Protein AF-A0A2S8WQ49-F1 (afdb_monomer)

Mean predicted aligned error: 7.77 Å

Structure (mmCIF, N/CA/C/O backbone):
data_AF-A0A2S8WQ49-F1
#
_entry.id   AF-A0A2S8WQ49-F1
#
loop_
_atom_site.group_PDB
_atom_site.id
_atom_site.type_symbol
_atom_site.label_atom_id
_atom_site.label_alt_id
_atom_site.label_comp_id
_atom_site.label_asym_id
_atom_site.label_entity_id
_atom_site.label_seq_id
_atom_site.pdbx_PDB_ins_code
_atom_site.Cartn_x
_atom_site.Cartn_y
_atom_site.Cartn_z
_atom_site.occupancy
_atom_site.B_iso_or_equiv
_atom_site.auth_seq_id
_atom_site.auth_comp_id
_atom_site.auth_asym_id
_atom_site.auth_atom_id
_atom_site.pdbx_PDB_model_num
ATOM 1 N N . MET A 1 1 ? -31.745 -0.052 15.712 1.00 40.66 1 MET A N 1
ATOM 2 C CA . MET A 1 1 ? -31.313 -1.028 14.691 1.00 40.66 1 MET A CA 1
ATOM 3 C C . MET A 1 1 ? -32.207 -2.251 14.769 1.00 40.66 1 MET A C 1
ATOM 5 O O . MET A 1 1 ? -32.477 -2.709 15.872 1.00 40.66 1 MET A O 1
ATOM 9 N N . LYS A 1 2 ? -32.668 -2.776 13.634 1.00 38.75 2 LYS A N 1
ATOM 10 C CA . LYS A 1 2 ? -33.295 -4.105 13.536 1.00 38.75 2 LYS A CA 1
ATOM 11 C C . LYS A 1 2 ? -32.426 -4.889 12.551 1.00 38.75 2 LYS A C 1
ATOM 13 O O . LYS A 1 2 ? -32.210 -4.401 11.451 1.00 38.75 2 LYS A O 1
ATOM 18 N N . ASN A 1 3 ? -31.847 -6.016 12.964 1.00 49.44 3 ASN A N 1
ATOM 19 C CA . ASN A 1 3 ? -30.906 -6.802 12.145 1.00 49.44 3 ASN A CA 1
ATOM 20 C C . ASN A 1 3 ? -29.690 -6.017 11.592 1.00 49.44 3 ASN A C 1
ATOM 22 O O . ASN A 1 3 ? -29.207 -6.322 10.511 1.00 49.44 3 ASN A O 1
ATOM 26 N N . GLY A 1 4 ? -29.187 -5.012 12.319 1.00 50.47 4 GLY A N 1
ATOM 27 C CA . GLY A 1 4 ? -28.026 -4.214 11.886 1.00 50.47 4 GLY A CA 1
ATOM 28 C C . GLY A 1 4 ? -28.334 -3.093 10.884 1.00 50.47 4 GLY A C 1
ATOM 29 O O . GLY A 1 4 ? -27.429 -2.360 10.506 1.00 50.47 4 GLY A O 1
ATOM 30 N N . GLU A 1 5 ? -29.597 -2.901 10.493 1.00 53.44 5 GLU A N 1
ATOM 31 C CA . GLU A 1 5 ? -29.999 -1.778 9.642 1.00 53.44 5 GLU A CA 1
ATOM 32 C C . GLU A 1 5 ? -30.479 -0.583 10.480 1.00 53.44 5 GLU A C 1
ATOM 34 O O . GLU A 1 5 ? -31.253 -0.722 11.445 1.00 53.44 5 GLU A O 1
ATOM 39 N N . LEU A 1 6 ? -30.031 0.619 10.103 1.00 56.09 6 LEU A N 1
ATOM 40 C CA . LEU A 1 6 ? -30.634 1.869 10.561 1.00 56.09 6 LEU A CA 1
ATOM 41 C C . LEU A 1 6 ? -31.963 2.035 9.807 1.00 56.09 6 LEU A C 1
ATOM 43 O O . LEU A 1 6 ? -32.012 1.989 8.588 1.00 56.09 6 LEU A O 1
ATOM 47 N N . SER A 1 7 ? -33.074 2.167 10.526 1.00 54.88 7 SER A N 1
ATOM 48 C CA . SER A 1 7 ? -34.419 2.169 9.928 1.00 54.88 7 SER A CA 1
ATOM 49 C C . SER A 1 7 ? -34.967 3.574 9.650 1.00 54.88 7 SER A C 1
ATOM 51 O O . SER A 1 7 ? -36.098 3.715 9.189 1.00 54.88 7 SER A O 1
ATOM 53 N N . LYS A 1 8 ? -34.207 4.628 9.977 1.00 64.69 8 LYS A N 1
ATOM 54 C CA . LYS A 1 8 ? -34.647 6.026 9.888 1.00 64.69 8 LYS A CA 1
ATOM 55 C C . LYS A 1 8 ? -33.981 6.692 8.683 1.00 64.69 8 LYS A C 1
ATOM 57 O O . LYS A 1 8 ? -32.758 6.687 8.581 1.00 64.69 8 LYS A O 1
ATOM 62 N N . LYS A 1 9 ? -34.785 7.261 7.779 1.00 62.56 9 LYS A N 1
ATOM 63 C CA . LYS A 1 9 ? -34.280 8.061 6.654 1.00 62.56 9 LYS A CA 1
ATOM 64 C C . LYS A 1 9 ? -33.618 9.334 7.180 1.00 62.56 9 LYS A C 1
ATOM 66 O O . LYS A 1 9 ? -34.142 9.961 8.101 1.00 62.56 9 LYS A O 1
ATOM 71 N N . HIS A 1 10 ? -32.487 9.704 6.587 1.00 61.56 10 HIS A N 1
ATOM 72 C CA . HIS A 1 10 ? -31.780 10.936 6.921 1.00 61.56 10 HIS A CA 1
ATOM 73 C C . HIS A 1 10 ? -32.587 12.136 6.410 1.00 61.56 10 HIS A C 1
ATOM 75 O O . HIS A 1 10 ? -32.869 12.216 5.215 1.00 61.56 10 HIS A O 1
ATOM 81 N N . SER A 1 11 ? -32.981 13.059 7.289 1.00 72.06 11 SER A N 1
ATOM 82 C CA . SER A 1 11 ? -33.816 14.215 6.918 1.00 72.06 11 SER A CA 1
ATOM 83 C C . SER A 1 11 ? -33.123 15.145 5.924 1.00 72.06 11 SER A C 1
ATOM 85 O O . SER A 1 11 ? -33.765 15.653 5.013 1.00 72.06 11 SER A O 1
ATOM 87 N N . GLU A 1 12 ? -31.808 15.315 6.059 1.00 72.25 12 GLU A N 1
ATOM 88 C CA . GLU A 1 12 ? -30.999 16.173 5.178 1.00 72.25 12 GLU A CA 1
ATOM 89 C C . GLU A 1 12 ? -30.608 15.470 3.869 1.00 72.25 12 GLU A C 1
ATOM 91 O O . GLU A 1 12 ? -30.253 16.111 2.882 1.00 72.25 12 GLU A O 1
ATOM 96 N N . HIS A 1 13 ? -30.710 14.137 3.831 1.00 64.81 13 HIS A N 1
ATOM 97 C CA . HIS A 1 13 ? -30.365 13.325 2.667 1.00 64.81 13 HIS A CA 1
ATOM 98 C C . HIS A 1 13 ? -31.487 12.316 2.385 1.00 64.81 13 HIS A C 1
ATOM 100 O O . HIS A 1 13 ? -31.307 11.112 2.571 1.00 64.81 13 HIS A O 1
ATOM 106 N N . PRO A 1 14 ? -32.662 12.775 1.917 1.00 64.94 14 PRO A N 1
ATOM 107 C CA . PRO A 1 14 ? -33.860 11.940 1.783 1.00 64.94 14 PRO A CA 1
ATOM 108 C C . PRO A 1 14 ? -33.718 10.788 0.772 1.00 64.94 14 PRO A C 1
ATOM 110 O O . PRO A 1 14 ? -34.501 9.838 0.805 1.00 64.94 14 PRO A O 1
ATOM 113 N N . GLY A 1 15 ? -32.713 10.854 -0.111 1.00 61.69 15 GLY A N 1
ATOM 114 C CA . GLY A 1 15 ? -32.333 9.776 -1.025 1.00 61.69 15 GLY A CA 1
ATOM 115 C C . GLY A 1 15 ? -31.200 8.874 -0.522 1.00 61.69 15 GLY A C 1
ATOM 116 O O . GLY A 1 15 ? -30.814 7.956 -1.247 1.00 61.69 15 GLY A O 1
ATOM 117 N N . ALA A 1 16 ? -30.611 9.129 0.648 1.00 57.75 16 ALA A N 1
ATOM 118 C CA . ALA A 1 16 ? -29.580 8.268 1.219 1.00 57.75 16 ALA A CA 1
ATOM 119 C C . ALA A 1 16 ? -30.219 7.004 1.808 1.00 57.75 16 ALA A C 1
ATOM 121 O O . ALA A 1 16 ? -31.175 7.074 2.582 1.00 57.75 16 ALA A O 1
ATOM 122 N N . ASN A 1 17 ? -29.677 5.845 1.437 1.00 58.47 17 ASN A N 1
ATOM 123 C CA . ASN A 1 17 ? -29.965 4.605 2.142 1.00 58.47 17 ASN A CA 1
ATOM 124 C C . ASN A 1 17 ? -29.088 4.542 3.386 1.00 58.47 17 ASN A C 1
ATOM 126 O O . ASN A 1 17 ? -27.988 5.094 3.415 1.00 58.47 17 ASN A O 1
ATOM 130 N N . SER A 1 18 ? -29.566 3.839 4.402 1.00 60.62 18 SER A N 1
ATOM 131 C CA . SER A 1 18 ? -28.740 3.541 5.557 1.00 60.62 18 SER A CA 1
ATOM 132 C C . SER A 1 18 ? -27.533 2.697 5.139 1.00 60.62 18 SER A C 1
ATOM 134 O O . SER A 1 18 ? -27.725 1.721 4.408 1.00 60.62 18 S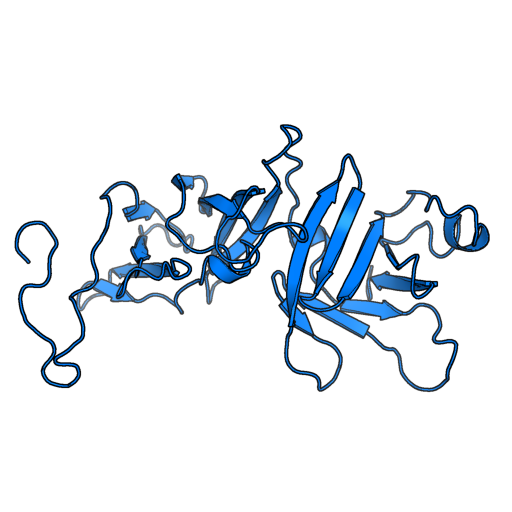ER A O 1
ATOM 136 N N . PRO A 1 19 ? -26.312 3.046 5.588 1.00 61.69 19 PRO A N 1
ATOM 137 C CA . PRO A 1 19 ? -25.154 2.181 5.430 1.00 61.69 19 PRO A CA 1
ATOM 138 C C . PRO A 1 19 ? -25.476 0.787 5.961 1.00 61.69 19 PRO A C 1
ATOM 140 O O . PRO A 1 19 ? -26.184 0.643 6.964 1.00 61.69 19 PRO A O 1
ATOM 143 N N . ARG A 1 20 ? -24.975 -0.237 5.277 1.00 60.75 20 ARG A N 1
ATOM 144 C CA . ARG A 1 20 ? -25.148 -1.631 5.678 1.00 60.75 20 ARG A CA 1
ATOM 145 C C . ARG A 1 20 ? -23.791 -2.217 5.999 1.00 60.75 20 ARG A C 1
ATOM 147 O O . ARG A 1 20 ? -22.830 -1.960 5.282 1.00 60.75 20 ARG A O 1
ATOM 154 N N . ILE A 1 21 ? -23.753 -3.033 7.043 1.00 65.12 21 ILE A N 1
ATOM 155 C CA . ILE A 1 21 ? -22.667 -3.982 7.258 1.00 65.12 21 ILE A CA 1
ATOM 156 C C . ILE A 1 21 ? -23.035 -5.200 6.406 1.00 65.12 21 ILE A C 1
ATOM 158 O O . ILE A 1 21 ? -24.000 -5.892 6.737 1.00 65.12 21 ILE A O 1
ATOM 162 N N . PRO A 1 22 ? -22.354 -5.429 5.275 1.00 64.56 22 PRO A N 1
ATOM 163 C CA . PRO A 1 22 ? -22.792 -6.422 4.300 1.00 64.56 22 PRO A CA 1
ATOM 164 C C . PRO A 1 22 ? -22.653 -7.855 4.829 1.00 64.56 22 PRO A C 1
ATOM 166 O O . PRO A 1 22 ? -23.440 -8.725 4.465 1.00 64.56 22 PRO A O 1
ATOM 169 N N . ASN A 1 23 ? -21.680 -8.086 5.716 1.00 78.00 23 ASN A N 1
ATOM 170 C CA . ASN A 1 23 ? -21.471 -9.331 6.444 1.00 78.00 23 ASN A CA 1
ATOM 171 C C . ASN A 1 23 ? -20.801 -9.016 7.795 1.00 78.00 23 ASN A C 1
ATOM 173 O O . ASN A 1 23 ? -19.935 -8.145 7.865 1.00 78.00 23 ASN A O 1
ATOM 177 N N . ARG A 1 24 ? -21.183 -9.732 8.860 1.00 81.69 24 ARG A N 1
ATOM 178 C CA . ARG A 1 24 ? -20.541 -9.638 10.181 1.00 81.69 24 ARG A CA 1
ATOM 179 C C . ARG A 1 24 ? -19.061 -10.013 10.144 1.00 81.69 24 ARG A C 1
ATOM 181 O O . ARG A 1 24 ? -18.314 -9.482 10.950 1.00 81.69 24 ARG A O 1
ATOM 188 N N . ASP A 1 25 ? -18.635 -10.831 9.182 1.00 87.62 25 ASP A N 1
ATOM 189 C CA . ASP A 1 25 ? -17.217 -11.161 8.977 1.00 87.62 25 ASP A CA 1
ATOM 190 C C . ASP A 1 25 ? -16.369 -9.939 8.570 1.00 87.62 25 ASP A C 1
ATOM 192 O O . ASP A 1 25 ? -15.145 -9.976 8.650 1.00 87.62 25 ASP A O 1
ATOM 196 N N . PHE A 1 26 ? -17.005 -8.839 8.150 1.00 92.06 26 PHE A N 1
ATOM 197 C CA . PHE A 1 26 ? -16.342 -7.564 7.870 1.00 92.06 26 PHE A CA 1
ATOM 198 C C . PHE A 1 26 ? -16.359 -6.594 9.053 1.00 92.06 26 PHE A C 1
ATOM 200 O O . PHE A 1 26 ? -16.168 -5.389 8.879 1.00 92.06 26 PHE A O 1
ATOM 207 N N . VAL A 1 27 ? -16.595 -7.122 10.249 1.00 94.25 27 VAL A N 1
ATOM 208 C CA . VAL A 1 27 ? -16.435 -6.425 11.515 1.00 94.25 27 VAL A CA 1
ATOM 209 C C . VAL A 1 27 ? -15.496 -7.262 12.368 1.00 94.25 27 VAL A C 1
ATOM 211 O O . VAL A 1 27 ? -15.796 -8.412 12.681 1.00 94.25 27 VAL A O 1
ATOM 214 N N . VAL A 1 28 ? -14.353 -6.696 12.733 1.00 95.44 28 VAL A N 1
ATOM 215 C CA . VAL A 1 28 ? -13.349 -7.373 13.559 1.00 95.44 28 VAL A CA 1
ATOM 216 C C . VAL A 1 28 ? -13.016 -6.505 14.758 1.00 95.44 28 VAL A C 1
ATOM 218 O O . VAL A 1 28 ? -13.084 -5.282 14.670 1.00 95.44 28 VAL A O 1
ATOM 221 N N . ALA A 1 29 ? -12.672 -7.146 15.868 1.00 96.31 29 ALA A N 1
ATOM 222 C CA . ALA A 1 29 ? -12.168 -6.476 17.055 1.00 96.31 29 ALA A CA 1
ATOM 223 C C . ALA A 1 29 ? -10.730 -6.929 17.328 1.00 96.31 29 ALA A C 1
ATOM 225 O O . ALA A 1 29 ? -10.386 -8.082 17.040 1.00 96.31 29 ALA A O 1
ATOM 226 N N . GLY A 1 30 ? -9.913 -6.025 17.855 1.00 96.12 30 GLY A N 1
ATOM 227 C CA . GLY A 1 30 ? -8.565 -6.317 18.324 1.00 96.12 30 GLY A CA 1
ATOM 228 C C . GLY A 1 30 ? -7.800 -5.048 18.683 1.00 96.12 30 GLY A C 1
ATOM 229 O O . GLY A 1 30 ? -8.101 -3.982 18.154 1.00 96.12 30 GLY A O 1
ATOM 230 N N . ASP A 1 31 ? -6.805 -5.186 19.554 1.00 97.06 31 ASP A N 1
ATOM 231 C CA . ASP A 1 31 ? -5.875 -4.123 19.950 1.00 97.06 31 ASP A CA 1
ATOM 232 C C . ASP A 1 31 ? -5.030 -3.657 18.749 1.00 97.06 31 ASP A C 1
ATOM 234 O O . ASP A 1 31 ? -4.044 -4.298 18.355 1.00 97.06 31 ASP A O 1
ATOM 238 N N . LEU A 1 32 ? -5.485 -2.598 18.079 1.00 96.38 32 LEU A N 1
ATOM 239 C CA . LEU A 1 32 ? -4.859 -2.019 16.890 1.00 96.38 32 LEU A CA 1
ATOM 240 C C . LEU A 1 32 ? -3.915 -0.879 17.259 1.00 96.38 32 LEU A C 1
ATOM 242 O O . LEU A 1 32 ? -2.955 -0.633 16.527 1.00 96.38 32 LEU A O 1
ATOM 246 N N . THR A 1 33 ? -4.192 -0.180 18.357 1.00 96.50 33 THR A N 1
ATOM 247 C CA . THR A 1 33 ? -3.389 0.945 18.841 1.00 96.50 33 THR A CA 1
ATOM 248 C C . THR A 1 33 ? -2.203 0.510 19.704 1.00 96.50 33 THR A C 1
ATOM 250 O O . THR A 1 33 ? -1.225 1.255 19.807 1.00 96.50 33 THR A O 1
ATOM 253 N N . GLY A 1 34 ? -2.234 -0.710 20.245 1.00 96.00 34 GLY A N 1
ATOM 254 C CA . GLY A 1 34 ? -1.202 -1.283 21.106 1.00 96.00 34 GLY A CA 1
ATOM 255 C C . GLY A 1 34 ? -1.307 -0.838 22.566 1.00 96.00 34 GLY A C 1
ATOM 256 O O . GLY A 1 34 ? -0.310 -0.924 23.289 1.00 96.00 34 GLY A O 1
ATOM 257 N N . ASP A 1 35 ? -2.458 -0.317 22.993 1.00 96.00 35 ASP A N 1
ATOM 258 C CA . ASP A 1 35 ? -2.688 0.175 24.354 1.00 96.00 35 ASP A CA 1
ATOM 259 C C . ASP A 1 35 ? -3.328 -0.874 25.287 1.00 96.00 35 ASP A C 1
ATOM 261 O O . ASP A 1 35 ? -3.490 -0.630 26.488 1.00 96.00 35 ASP A O 1
ATOM 265 N N . GLY A 1 36 ? -3.618 -2.069 24.762 1.00 95.19 36 GLY A N 1
ATOM 266 C CA . GLY A 1 36 ? -4.239 -3.172 25.488 1.00 95.19 36 GLY A CA 1
ATOM 267 C C . GLY A 1 36 ? -5.770 -3.135 25.514 1.00 95.19 36 GLY A C 1
ATOM 268 O O . GLY A 1 36 ? -6.371 -3.962 26.207 1.00 95.19 36 GLY A O 1
ATOM 269 N N . VAL A 1 37 ? -6.404 -2.210 24.790 1.00 94.81 37 VAL A N 1
ATOM 270 C CA . VAL A 1 37 ? -7.854 -2.135 24.587 1.00 94.81 37 VAL A CA 1
ATOM 271 C C . VAL A 1 37 ? -8.178 -2.505 23.140 1.00 94.81 37 VAL A C 1
ATOM 273 O O . VAL A 1 37 ? -7.490 -2.117 22.209 1.00 94.81 37 VAL A O 1
ATOM 276 N N . ASP A 1 38 ? -9.229 -3.301 22.938 1.00 96.94 38 ASP A N 1
ATOM 277 C CA . ASP A 1 38 ? -9.636 -3.679 21.585 1.00 96.94 38 ASP A CA 1
ATOM 278 C C . ASP A 1 38 ? -10.364 -2.523 20.879 1.00 96.94 38 ASP A C 1
ATOM 280 O O . ASP A 1 38 ? -11.392 -2.028 21.356 1.00 96.94 38 ASP A O 1
ATOM 284 N N . GLU A 1 39 ? -9.917 -2.195 19.667 1.00 97.44 39 GLU A N 1
ATOM 285 C CA . GLU A 1 39 ? -10.666 -1.375 18.718 1.00 97.44 39 GLU A CA 1
ATOM 286 C C . GLU A 1 39 ? -11.609 -2.235 17.874 1.00 97.44 39 GLU A C 1
ATOM 288 O O . GLU A 1 39 ? -11.355 -3.409 17.598 1.00 97.44 39 GLU A O 1
ATOM 293 N N . LEU A 1 40 ? -12.685 -1.623 17.379 1.00 96.88 40 LEU A N 1
ATOM 294 C CA . LEU A 1 40 ? -13.558 -2.214 16.371 1.00 96.88 40 LEU A CA 1
ATOM 295 C C . LEU A 1 40 ? -13.185 -1.677 14.988 1.00 96.88 40 LEU A C 1
ATOM 297 O O . LEU A 1 40 ? -13.214 -0.473 14.759 1.00 96.88 40 LEU A O 1
ATOM 301 N N . ALA A 1 41 ? -12.933 -2.552 14.023 1.00 96.62 41 ALA A N 1
ATOM 302 C CA . ALA A 1 41 ? -12.779 -2.182 12.622 1.00 96.62 41 ALA A CA 1
ATOM 303 C C . ALA A 1 41 ? -13.956 -2.723 11.808 1.00 96.62 41 ALA A C 1
ATOM 305 O O . ALA A 1 41 ? -14.287 -3.906 11.902 1.00 96.62 41 ALA A O 1
ATOM 306 N N . ALA A 1 42 ? -14.579 -1.879 10.984 1.00 94.88 42 ALA A N 1
ATOM 307 C CA . ALA A 1 42 ? -15.705 -2.281 10.143 1.00 94.88 42 ALA A CA 1
ATOM 308 C C . ALA A 1 42 ? -15.545 -1.809 8.695 1.00 94.88 42 ALA A C 1
ATOM 310 O O . ALA A 1 42 ? -15.137 -0.673 8.441 1.00 94.88 42 ALA A O 1
ATOM 311 N N . VAL A 1 43 ? -15.912 -2.677 7.746 1.00 93.31 43 VAL A N 1
ATOM 312 C CA . VAL A 1 43 ? -15.962 -2.336 6.319 1.00 93.31 43 VAL A CA 1
ATOM 313 C C . VAL A 1 43 ? -17.335 -1.776 5.955 1.00 93.31 43 VAL A C 1
ATOM 315 O O . VAL A 1 43 ? -18.368 -2.425 6.140 1.00 93.31 43 VAL A O 1
ATOM 318 N N . PHE A 1 44 ? -17.330 -0.593 5.352 1.00 89.50 44 PHE A N 1
ATOM 319 C CA . PHE A 1 44 ? -18.488 0.072 4.776 1.00 89.50 44 PHE A CA 1
ATOM 320 C C . PHE A 1 44 ? -18.420 -0.004 3.255 1.00 89.50 44 PHE A C 1
ATOM 322 O O . PHE A 1 44 ? -17.379 0.236 2.642 1.00 89.50 44 PHE A O 1
ATOM 329 N N . TYR A 1 45 ? -19.547 -0.332 2.632 1.00 85.62 45 TYR A N 1
ATOM 330 C CA . TYR A 1 45 ? -19.654 -0.481 1.187 1.00 85.62 45 TYR A CA 1
ATOM 331 C C . TYR A 1 45 ? -20.920 0.197 0.659 1.00 85.62 45 TYR A C 1
ATOM 333 O O . TYR A 1 45 ? -21.952 0.226 1.332 1.00 85.62 45 TYR A O 1
ATOM 341 N N . CYS A 1 46 ? -20.826 0.744 -0.554 1.00 80.56 46 CYS A N 1
ATOM 342 C CA . CYS A 1 46 ? -21.920 1.406 -1.252 1.00 80.56 46 CYS A CA 1
ATOM 343 C C . CYS A 1 46 ? -21.959 0.954 -2.719 1.00 80.56 46 CYS A C 1
ATOM 345 O O . CYS A 1 46 ? -20.965 1.052 -3.437 1.00 80.56 46 CYS A O 1
ATOM 347 N N . ASP A 1 47 ? -23.124 0.501 -3.170 1.00 77.19 47 ASP A N 1
ATOM 348 C CA . ASP A 1 47 ? -23.418 0.063 -4.542 1.00 77.19 47 ASP A CA 1
ATOM 349 C C . ASP A 1 47 ? -24.623 0.798 -5.148 1.00 77.19 47 ASP A C 1
ATOM 351 O O . ASP A 1 47 ? -25.259 0.339 -6.105 1.00 77.19 47 ASP A O 1
ATOM 355 N N . LYS A 1 48 ? -24.985 1.952 -4.572 1.00 68.69 48 LYS A N 1
ATOM 356 C CA . LYS A 1 48 ? -26.215 2.653 -4.937 1.00 68.69 48 LYS A CA 1
ATOM 357 C C . LYS A 1 48 ? -26.242 2.966 -6.438 1.00 68.69 48 LYS A C 1
ATOM 359 O O . LYS A 1 48 ? -25.319 3.560 -6.986 1.00 68.69 48 LYS A O 1
ATOM 364 N N . GLY A 1 49 ? -27.362 2.621 -7.078 1.00 65.81 49 GLY A N 1
ATOM 365 C CA . GLY A 1 49 ? -27.576 2.839 -8.511 1.00 65.81 49 GLY A CA 1
ATOM 366 C C . GLY A 1 49 ? -26.952 1.766 -9.404 1.00 65.81 49 GLY A C 1
ATOM 367 O O . GLY A 1 49 ? -26.831 1.992 -10.603 1.00 65.81 49 GLY A O 1
ATOM 368 N N . GLY A 1 50 ? -26.546 0.622 -8.836 1.00 73.06 50 GLY A N 1
ATOM 369 C CA . GLY A 1 50 ? -25.878 -0.455 -9.573 1.00 73.06 50 GLY A CA 1
ATOM 370 C C . GLY A 1 50 ? -24.408 -0.157 -9.873 1.00 73.06 50 GLY A C 1
ATOM 371 O O . GLY A 1 50 ? -23.776 -0.880 -10.637 1.00 73.06 50 GLY A O 1
ATOM 372 N N . VAL A 1 51 ? -23.863 0.910 -9.280 1.00 74.50 51 VAL A N 1
ATOM 373 C CA . VAL A 1 51 ? -22.466 1.306 -9.429 1.00 74.50 51 VAL A CA 1
ATOM 374 C C . VAL A 1 51 ? -21.747 0.979 -8.134 1.00 74.50 51 VAL A C 1
ATOM 376 O O . VAL A 1 51 ? -21.900 1.673 -7.132 1.00 74.50 51 VAL A O 1
ATOM 379 N N . SER A 1 52 ? -20.949 -0.083 -8.165 1.00 78.56 52 SER A N 1
ATOM 380 C CA . SER A 1 52 ? -20.049 -0.427 -7.070 1.00 78.56 52 SER A CA 1
ATOM 381 C C . SER A 1 52 ? -19.054 0.710 -6.830 1.00 78.56 52 SER A C 1
ATOM 383 O O . SER A 1 52 ? -18.408 1.167 -7.773 1.00 78.56 52 SER A O 1
ATOM 385 N N . TRP A 1 53 ? -18.894 1.133 -5.579 1.00 82.00 53 TRP A N 1
ATOM 386 C CA . TRP A 1 53 ? -17.816 2.028 -5.149 1.00 82.00 53 TRP A CA 1
ATOM 387 C C . TRP A 1 53 ? -16.713 1.241 -4.435 1.00 82.00 53 TRP A C 1
ATOM 389 O O . TRP A 1 53 ? -16.940 0.100 -4.016 1.00 82.00 53 TRP A O 1
ATOM 399 N N . PRO A 1 54 ? -15.503 1.803 -4.292 1.00 82.62 54 PRO A N 1
ATOM 400 C CA . PRO A 1 54 ? -14.510 1.220 -3.405 1.00 82.62 54 PRO A CA 1
ATOM 401 C C . PRO A 1 54 ? -15.019 1.221 -1.960 1.00 82.62 54 PRO A C 1
ATOM 403 O O . PRO A 1 54 ? -15.540 2.229 -1.480 1.00 82.62 54 PRO A O 1
ATOM 406 N N . ALA A 1 55 ? -14.877 0.088 -1.275 1.00 90.69 55 ALA A N 1
ATOM 407 C CA . ALA A 1 55 ? -15.208 -0.015 0.139 1.00 90.69 55 ALA A CA 1
ATOM 408 C C . ALA A 1 55 ? -14.242 0.812 1.013 1.00 90.69 55 ALA A C 1
ATOM 410 O O . ALA A 1 55 ? -13.126 1.151 0.605 1.00 90.69 55 ALA A O 1
ATOM 411 N N . GLN A 1 56 ? -14.678 1.139 2.225 1.00 93.25 56 GLN A N 1
ATOM 412 C CA . GLN A 1 56 ? -13.907 1.891 3.215 1.00 93.25 56 GLN A CA 1
ATOM 413 C C . GLN A 1 56 ? -13.841 1.115 4.529 1.00 93.25 56 GLN A C 1
ATOM 415 O O . GLN A 1 56 ? -14.784 0.404 4.865 1.00 93.25 56 GLN A O 1
ATOM 420 N N . ILE A 1 57 ? -12.755 1.265 5.280 1.00 95.31 57 ILE A N 1
ATOM 421 C CA . ILE A 1 57 ? -12.610 0.733 6.638 1.00 95.31 57 ILE A CA 1
ATOM 422 C C . ILE A 1 57 ? -12.657 1.911 7.606 1.00 95.31 57 ILE A C 1
ATOM 424 O O . ILE A 1 57 ? -11.879 2.848 7.459 1.00 95.31 57 ILE A O 1
ATOM 428 N N . GLN A 1 58 ? -13.534 1.857 8.604 1.00 96.12 58 GLN A N 1
ATOM 429 C CA . GLN A 1 58 ? -13.530 2.798 9.726 1.00 96.12 58 GLN A CA 1
ATOM 430 C C . GLN A 1 58 ? -13.144 2.047 10.998 1.00 96.12 58 GLN A C 1
ATOM 432 O O . GLN A 1 58 ? -13.670 0.959 11.256 1.00 96.12 58 GLN A O 1
ATOM 437 N N . LEU A 1 59 ? -12.245 2.644 11.780 1.00 97.12 59 LEU A N 1
ATOM 438 C CA . LEU A 1 59 ? -11.962 2.202 13.138 1.00 97.12 59 LEU A CA 1
ATOM 439 C C . LEU A 1 59 ? -12.878 2.906 14.131 1.00 97.12 59 LEU A C 1
ATOM 441 O O . LEU A 1 59 ? -13.268 4.058 13.926 1.00 97.12 59 LEU A O 1
ATOM 445 N N . PHE A 1 60 ? -13.183 2.220 15.218 1.00 97.06 60 PHE A N 1
ATOM 446 C CA . PHE A 1 60 ? -13.903 2.760 16.349 1.00 97.06 60 PHE A CA 1
ATOM 447 C C . PHE A 1 60 ? -13.207 2.361 17.641 1.00 97.06 60 PHE A C 1
ATOM 449 O O . PHE A 1 60 ? -12.767 1.222 17.791 1.00 97.06 60 PHE A O 1
ATOM 456 N N . GLU A 1 61 ? -13.173 3.295 18.576 1.00 96.38 61 GLU A N 1
ATOM 457 C CA . GLU A 1 61 ? -12.639 3.113 19.919 1.00 96.38 61 GLU A CA 1
ATOM 458 C C . GLU A 1 61 ? -13.772 3.159 20.950 1.00 96.38 61 GLU A C 1
ATOM 460 O O . GLU A 1 61 ? -14.847 3.731 20.715 1.00 96.38 61 GLU A O 1
ATOM 465 N N . SER A 1 62 ? -13.529 2.551 22.109 1.00 93.44 62 SER A N 1
ATOM 466 C CA . SER A 1 62 ? -14.410 2.684 23.263 1.00 93.44 62 SER A CA 1
ATOM 467 C C . SER A 1 62 ? -13.954 3.858 24.121 1.00 93.44 62 SER A C 1
ATOM 469 O O . SER A 1 62 ? -12.871 3.844 24.691 1.00 93.44 62 SER A O 1
ATOM 471 N N . THR A 1 63 ? -14.823 4.846 24.283 1.00 92.19 63 THR A N 1
ATOM 472 C CA . THR A 1 63 ? -14.601 6.017 25.137 1.00 92.19 63 THR A CA 1
ATOM 473 C C . THR A 1 63 ? -15.534 5.985 26.348 1.00 92.19 63 THR A C 1
ATOM 475 O O . THR A 1 63 ? -16.465 5.177 26.419 1.00 92.19 63 THR A O 1
ATOM 478 N N . VAL A 1 64 ? -15.330 6.902 27.298 1.00 90.38 64 VAL A N 1
ATOM 479 C CA . VAL A 1 64 ? -16.226 7.070 28.459 1.00 90.38 64 VAL A CA 1
ATOM 480 C C . VAL A 1 64 ? -17.666 7.426 28.065 1.00 90.38 64 VAL A C 1
ATOM 482 O O . VAL A 1 64 ? -18.593 7.115 28.810 1.00 90.38 64 VAL A O 1
ATOM 485 N N . ASP A 1 65 ? -17.855 8.012 26.881 1.00 91.38 65 ASP A N 1
ATOM 486 C CA . ASP A 1 65 ? -19.153 8.436 26.350 1.00 91.38 65 ASP A CA 1
ATOM 487 C C . ASP A 1 65 ? -19.758 7.412 25.366 1.00 91.38 65 ASP A C 1
ATOM 489 O O . ASP A 1 65 ? -20.826 7.638 24.792 1.00 91.38 65 ASP A O 1
ATOM 493 N N . GLY A 1 66 ? -19.097 6.264 25.177 1.00 90.38 66 GLY A N 1
ATOM 494 C CA . GLY A 1 66 ? -19.508 5.200 24.263 1.00 90.38 66 GLY A CA 1
ATOM 495 C C . GLY A 1 66 ? -18.551 5.019 23.086 1.00 90.38 66 GLY A C 1
ATOM 496 O O . GLY A 1 66 ? -17.356 5.272 23.192 1.00 90.38 66 GLY A O 1
ATOM 497 N N . ILE A 1 67 ? -19.074 4.537 21.957 1.00 92.31 67 ILE A N 1
ATOM 498 C CA . ILE A 1 67 ? -18.266 4.214 20.773 1.00 92.31 67 ILE A CA 1
ATOM 499 C C . ILE A 1 67 ? -18.025 5.485 19.954 1.00 92.31 67 ILE A C 1
ATOM 501 O O . ILE A 1 67 ? -18.985 6.129 19.523 1.00 92.31 67 ILE A O 1
ATOM 505 N N . ALA A 1 68 ? -16.760 5.804 19.692 1.00 94.56 68 ALA A N 1
ATOM 506 C CA . ALA A 1 68 ? -16.350 6.923 18.849 1.00 94.56 68 ALA A CA 1
ATOM 507 C C . ALA A 1 68 ? -15.584 6.425 17.619 1.00 94.56 68 ALA A C 1
ATOM 509 O O . ALA A 1 68 ? -14.997 5.348 17.640 1.00 94.56 68 ALA A O 1
ATOM 510 N N . ALA A 1 69 ? -15.611 7.192 16.530 1.00 96.19 69 ALA A N 1
ATOM 511 C CA . ALA A 1 69 ? -14.782 6.904 15.365 1.00 96.19 69 ALA A CA 1
ATOM 512 C C . ALA A 1 69 ? -13.319 7.267 15.663 1.00 96.19 69 ALA A C 1
ATOM 514 O O . ALA A 1 69 ? -13.045 8.386 16.093 1.00 96.19 69 ALA A O 1
ATOM 515 N N . LEU A 1 70 ? -12.404 6.343 15.377 1.00 96.12 70 LEU A N 1
ATOM 516 C CA . LEU A 1 70 ? -10.965 6.520 15.532 1.00 96.12 70 LEU A CA 1
ATOM 517 C C . LEU A 1 70 ? -10.322 6.782 14.164 1.00 96.12 70 LEU A C 1
ATOM 519 O O . LEU A 1 70 ? -10.386 5.947 13.260 1.00 96.12 70 LEU A O 1
ATOM 523 N N . GLY A 1 71 ? -9.688 7.944 14.007 1.00 94.94 71 GLY A N 1
ATOM 524 C CA . GLY A 1 71 ? -9.028 8.335 12.759 1.00 94.94 71 GLY A CA 1
ATOM 525 C C . GLY A 1 71 ? -9.979 8.513 11.565 1.00 94.94 71 GLY A C 1
ATOM 526 O O . GLY A 1 71 ? -11.205 8.449 11.680 1.00 94.94 71 GLY A O 1
ATOM 527 N N . GLN A 1 72 ? -9.395 8.779 10.396 1.00 94.69 72 GLN A N 1
ATOM 528 C CA . GLN A 1 72 ? -10.142 8.910 9.142 1.00 94.69 72 GLN A CA 1
ATOM 529 C C . GLN A 1 72 ? -10.441 7.536 8.517 1.00 94.69 72 GLN A C 1
ATOM 531 O O . GLN A 1 72 ? -9.640 6.610 8.684 1.00 94.69 72 GLN A O 1
ATOM 536 N N . PRO A 1 73 ? -11.544 7.394 7.754 1.00 94.19 73 PRO A N 1
ATOM 537 C CA . PRO A 1 73 ? -11.815 6.172 7.011 1.00 94.19 73 PRO A CA 1
ATOM 538 C C . PRO A 1 73 ? -10.686 5.845 6.026 1.00 94.19 73 PRO A C 1
ATOM 540 O O . PRO A 1 73 ? -10.295 6.673 5.202 1.00 94.19 73 PRO A O 1
ATOM 543 N N . PHE A 1 74 ? -10.219 4.601 6.045 1.00 94.62 74 PHE A N 1
ATOM 544 C CA . PHE A 1 74 ? -9.267 4.091 5.068 1.00 94.62 74 PHE A CA 1
ATOM 545 C C . PHE A 1 74 ? -10.001 3.637 3.803 1.00 94.62 74 PHE A C 1
ATOM 547 O O . PHE A 1 74 ? -10.781 2.682 3.826 1.00 94.62 74 PHE A O 1
ATOM 554 N N . GLY A 1 75 ? -9.755 4.301 2.675 1.00 93.12 75 GLY A N 1
ATOM 555 C CA . GLY A 1 75 ? -10.336 3.913 1.389 1.00 93.12 75 GLY A CA 1
ATOM 556 C C . GLY A 1 75 ? -9.598 2.731 0.763 1.00 93.12 75 GLY A C 1
ATOM 557 O O . GLY A 1 75 ? -8.477 2.899 0.296 1.00 93.12 75 GLY A O 1
ATOM 558 N N . ILE A 1 76 ? -10.234 1.561 0.643 1.00 92.31 76 ILE A N 1
ATOM 559 C CA . ILE A 1 76 ? -9.616 0.364 0.031 1.00 92.31 76 ILE A CA 1
ATOM 560 C C . ILE A 1 76 ? -9.244 0.614 -1.438 1.00 92.31 76 ILE A C 1
ATOM 562 O O . ILE A 1 76 ? -8.244 0.090 -1.923 1.00 92.31 76 ILE A O 1
ATOM 566 N N . GLY A 1 77 ? -9.997 1.483 -2.122 1.00 88.06 77 GLY A N 1
ATOM 567 C CA . GLY A 1 77 ? -9.705 1.916 -3.492 1.00 88.06 77 GLY A CA 1
ATOM 568 C C . GLY A 1 77 ? -8.294 2.472 -3.684 1.00 88.06 77 GLY A C 1
ATOM 569 O O . GLY A 1 77 ? -7.759 2.398 -4.784 1.00 88.06 77 GLY A O 1
ATOM 570 N N . THR A 1 78 ? -7.679 2.994 -2.622 1.00 85.00 78 THR A N 1
ATOM 571 C CA . THR A 1 78 ? -6.323 3.547 -2.679 1.00 85.00 78 THR A CA 1
ATOM 572 C C . THR A 1 78 ? -5.265 2.475 -2.942 1.00 85.00 78 THR A C 1
ATOM 574 O O . THR A 1 78 ? -4.310 2.741 -3.659 1.00 85.00 78 THR A O 1
ATOM 577 N N . ILE A 1 79 ? -5.461 1.251 -2.443 1.00 88.12 79 ILE A N 1
ATOM 578 C CA . ILE A 1 79 ? -4.513 0.136 -2.608 1.00 88.12 79 ILE A CA 1
ATOM 579 C C . ILE A 1 79 ? -4.944 -0.873 -3.669 1.00 88.12 79 ILE A C 1
ATOM 581 O O . ILE A 1 79 ? -4.119 -1.618 -4.182 1.00 88.12 79 ILE A O 1
ATOM 585 N N . SER A 1 80 ? -6.227 -0.902 -4.026 1.00 87.25 80 SER A N 1
ATOM 586 C CA . SER A 1 80 ? -6.761 -1.834 -5.020 1.00 87.25 80 SER A CA 1
ATOM 587 C C . SER A 1 80 ? -6.712 -1.299 -6.457 1.00 87.25 80 SER A C 1
ATOM 589 O O . SER A 1 80 ? -7.349 -1.870 -7.344 1.00 87.25 80 SER A O 1
ATOM 591 N N . GLY A 1 81 ? -6.018 -0.181 -6.703 1.00 80.81 81 GLY A N 1
ATOM 592 C CA . GLY A 1 81 ? -6.013 0.487 -8.012 1.00 80.81 81 GLY A CA 1
ATOM 593 C C . GLY A 1 81 ? -7.378 1.076 -8.389 1.00 80.81 81 GLY A C 1
ATOM 594 O O . GLY A 1 81 ? -7.723 1.172 -9.561 1.00 80.81 81 GLY A O 1
ATOM 595 N N . GLY A 1 82 ? -8.200 1.423 -7.397 1.00 83.00 82 GLY A N 1
ATOM 596 C CA . GLY A 1 82 ? -9.571 1.884 -7.603 1.00 83.00 82 GLY A CA 1
ATOM 597 C C . GLY A 1 82 ? -10.587 0.758 -7.792 1.00 83.00 82 GLY A C 1
ATOM 598 O O . GLY A 1 82 ? -11.723 1.044 -8.182 1.00 83.00 82 GLY A O 1
ATOM 599 N N . ALA A 1 83 ? -10.223 -0.501 -7.503 1.00 81.56 83 ALA A N 1
ATOM 600 C CA . ALA A 1 83 ? -11.170 -1.605 -7.577 1.00 81.56 83 ALA A CA 1
ATOM 601 C C . ALA A 1 83 ? -12.403 -1.324 -6.726 1.00 81.56 83 ALA A C 1
ATOM 603 O O . ALA A 1 83 ? -12.340 -0.938 -5.554 1.00 81.56 83 ALA A O 1
ATOM 604 N N . ARG A 1 84 ? -13.543 -1.532 -7.372 1.00 85.38 84 ARG A N 1
ATOM 605 C CA . ARG A 1 84 ? -14.866 -1.336 -6.808 1.00 85.38 84 ARG A CA 1
ATOM 606 C C . ARG A 1 84 ? -15.365 -2.664 -6.269 1.00 85.38 84 ARG A C 1
ATOM 608 O O . ARG A 1 84 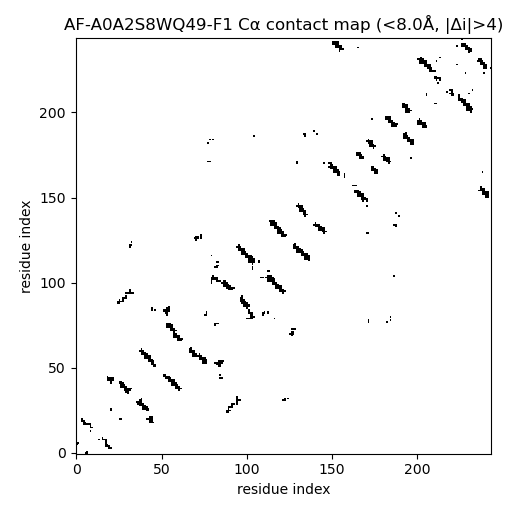? -15.173 -3.698 -6.903 1.00 85.38 84 ARG A O 1
ATOM 615 N N . GLY A 1 85 ? -16.065 -2.624 -5.143 1.00 84.12 85 GLY A N 1
ATOM 616 C CA . GLY A 1 85 ? -16.592 -3.829 -4.512 1.00 84.12 85 GLY A CA 1
ATOM 617 C C . GLY A 1 85 ? -16.097 -4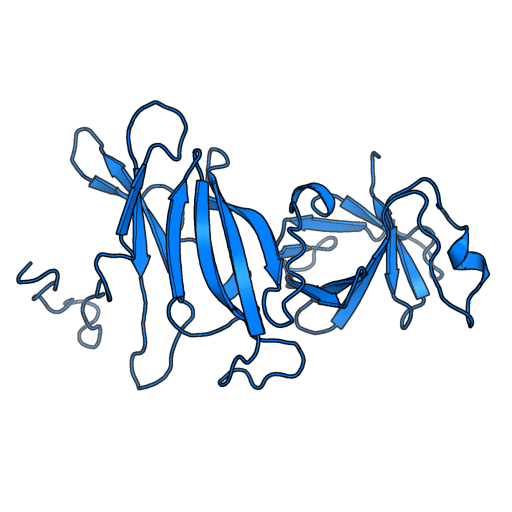.022 -3.089 1.00 84.12 85 GLY A C 1
ATOM 618 O O . GLY A 1 85 ? -15.304 -3.245 -2.555 1.00 84.12 85 GLY A O 1
ATOM 619 N N . MET A 1 86 ? -16.618 -5.078 -2.479 1.00 88.31 86 MET A N 1
ATOM 620 C CA . MET A 1 86 ? -16.212 -5.507 -1.152 1.00 88.31 86 MET A CA 1
ATOM 621 C C . MET A 1 86 ? -14.904 -6.302 -1.208 1.00 88.31 86 MET A C 1
ATOM 623 O O . MET A 1 86 ? -14.655 -7.003 -2.194 1.00 88.31 86 MET A O 1
ATOM 627 N N . PRO A 1 87 ? -14.087 -6.244 -0.145 1.00 92.69 87 PRO A N 1
ATOM 628 C CA . PRO A 1 87 ? -13.000 -7.196 0.025 1.00 92.69 87 PRO A CA 1
ATOM 629 C C . PRO A 1 87 ? -13.540 -8.629 0.118 1.00 92.69 87 PRO A C 1
ATOM 631 O O . PRO A 1 87 ? -14.675 -8.858 0.526 1.00 92.69 87 PRO A O 1
ATOM 634 N N . SER A 1 88 ? -12.718 -9.609 -0.246 1.00 93.69 88 SER A N 1
ATOM 635 C CA . SER A 1 88 ? -13.017 -11.037 -0.095 1.00 93.69 88 SER A CA 1
ATOM 636 C C . SER A 1 88 ? -12.653 -11.584 1.285 1.00 93.69 88 SER A C 1
ATOM 638 O O . SER A 1 88 ? -13.093 -12.673 1.645 1.00 93.69 88 SER A O 1
ATOM 640 N N . GLY A 1 89 ? -11.848 -10.858 2.062 1.00 94.94 89 GLY A N 1
ATOM 641 C CA . GLY A 1 89 ? -11.475 -11.263 3.412 1.00 94.94 89 GLY A CA 1
ATOM 642 C C . GLY A 1 89 ? -10.987 -10.093 4.250 1.00 94.94 89 GLY A C 1
ATOM 643 O O . GLY A 1 89 ? -10.328 -9.195 3.730 1.00 94.94 89 GLY A O 1
ATOM 644 N N . PHE A 1 90 ? -11.315 -10.128 5.539 1.00 96.56 90 PHE A N 1
ATOM 645 C CA . PHE A 1 90 ? -10.954 -9.110 6.517 1.00 96.56 90 PHE A CA 1
ATOM 646 C C . PHE A 1 90 ? -10.760 -9.767 7.883 1.00 96.56 90 PHE A C 1
ATOM 648 O O . PHE A 1 90 ? -11.633 -10.502 8.341 1.00 96.56 90 PHE A O 1
ATOM 655 N N . LYS A 1 91 ? -9.586 -9.594 8.492 1.00 97.06 91 LYS A N 1
ATOM 656 C CA . LYS A 1 91 ? -9.212 -10.255 9.751 1.00 97.06 91 LYS A CA 1
ATOM 657 C C . LYS A 1 91 ? -8.302 -9.358 10.574 1.00 97.06 91 LYS A C 1
ATOM 659 O O . LYS A 1 91 ? -7.513 -8.618 10.004 1.00 97.06 91 LYS A O 1
ATOM 664 N N . TYR A 1 92 ? -8.348 -9.491 11.892 1.00 97.00 92 TYR A N 1
ATOM 665 C CA . TYR A 1 92 ? -7.312 -8.970 12.780 1.00 97.00 92 TYR A CA 1
ATOM 666 C C . TYR A 1 92 ? -6.323 -10.090 13.129 1.00 97.00 92 TYR A C 1
ATOM 668 O O . TYR A 1 92 ? -6.738 -11.211 13.432 1.00 97.00 92 TYR A O 1
ATOM 676 N N . ALA A 1 93 ? -5.023 -9.805 13.065 1.00 96.06 93 ALA A N 1
ATOM 677 C CA . ALA A 1 93 ? -3.971 -10.691 13.552 1.00 96.06 93 ALA A CA 1
ATOM 678 C C . ALA A 1 93 ? -2.690 -9.900 13.844 1.00 96.06 93 ALA A C 1
ATOM 680 O O . ALA A 1 93 ? -2.244 -9.111 13.013 1.00 96.06 93 ALA A O 1
ATOM 681 N N . ASN A 1 94 ? -2.051 -10.179 14.985 1.00 95.00 94 ASN A N 1
ATOM 682 C CA . ASN A 1 94 ? -0.740 -9.630 15.354 1.00 95.00 94 ASN A CA 1
ATOM 683 C C . ASN A 1 94 ? -0.685 -8.087 15.309 1.00 95.00 94 ASN A C 1
ATOM 685 O O . ASN A 1 94 ? 0.228 -7.526 14.699 1.00 95.00 94 ASN A O 1
ATOM 689 N N . GLY A 1 95 ? -1.679 -7.407 15.896 1.00 96.38 95 GLY A N 1
ATOM 690 C CA . GLY A 1 95 ? -1.745 -5.938 15.918 1.00 96.38 95 GLY A CA 1
ATOM 691 C C . GLY A 1 95 ? -2.036 -5.295 14.559 1.00 96.38 95 GLY A C 1
ATOM 692 O O . GLY A 1 95 ? -1.768 -4.113 14.362 1.00 96.38 95 GLY A O 1
ATOM 693 N N . ARG A 1 96 ? -2.513 -6.068 13.576 1.00 97.75 96 ARG A N 1
ATOM 694 C CA . ARG A 1 96 ? -2.734 -5.601 12.201 1.00 97.75 96 ARG A CA 1
ATOM 695 C C . ARG A 1 96 ? -4.054 -6.097 11.639 1.00 97.75 96 ARG A C 1
ATOM 697 O O . ARG A 1 96 ? -4.521 -7.186 11.974 1.00 97.75 96 ARG A O 1
ATOM 704 N N . LEU A 1 97 ? -4.613 -5.324 10.712 1.00 97.81 97 LEU A N 1
ATOM 705 C CA . LEU A 1 97 ? -5.727 -5.763 9.876 1.00 97.81 97 LEU A CA 1
ATOM 706 C C . LEU A 1 97 ? -5.185 -6.407 8.605 1.00 97.81 97 LEU A C 1
ATOM 708 O O . LEU A 1 97 ? -4.453 -5.776 7.853 1.00 97.81 97 LEU A O 1
ATOM 712 N N . SER A 1 98 ? -5.572 -7.644 8.335 1.00 96.75 98 SER A N 1
ATOM 713 C CA . SER A 1 98 ? -5.344 -8.314 7.062 1.00 96.75 98 SER A CA 1
ATOM 714 C C . SER A 1 98 ? -6.575 -8.162 6.174 1.00 96.75 98 SER A C 1
ATOM 716 O O . SER A 1 98 ? -7.699 -8.455 6.589 1.00 96.75 98 SER A O 1
ATOM 718 N N . LEU A 1 99 ? -6.351 -7.714 4.944 1.00 95.75 99 LEU A N 1
ATOM 719 C CA . LEU A 1 99 ? -7.363 -7.480 3.925 1.00 95.75 99 LEU A CA 1
ATOM 720 C C . LEU A 1 99 ? -7.007 -8.273 2.667 1.00 95.75 99 LEU A C 1
ATOM 722 O O . LEU A 1 99 ? -5.843 -8.355 2.290 1.00 95.75 99 LEU A O 1
ATOM 726 N N . SER A 1 100 ? -8.004 -8.819 1.982 1.00 95.69 100 SER A N 1
ATOM 727 C CA . SER A 1 100 ? -7.844 -9.339 0.619 1.00 95.69 100 SER A CA 1
ATOM 728 C C . SER A 1 100 ? -9.024 -8.924 -0.239 1.00 95.69 100 SER A C 1
ATOM 730 O O . SER A 1 100 ? -10.132 -8.765 0.279 1.00 95.69 100 SER A O 1
ATOM 732 N N . GLY A 1 101 ? -8.818 -8.747 -1.538 1.00 93.88 101 GLY A N 1
ATOM 733 C CA . GLY A 1 101 ? -9.892 -8.314 -2.421 1.00 93.88 101 GLY A CA 1
ATOM 734 C C . GLY A 1 101 ? -9.494 -8.212 -3.888 1.00 93.88 101 GLY A C 1
ATOM 735 O O . GLY A 1 101 ? -8.365 -8.548 -4.251 1.00 93.88 101 GLY A O 1
ATOM 736 N N . PRO A 1 102 ? -10.430 -7.767 -4.741 1.00 91.88 102 PRO A N 1
ATOM 737 C CA . PRO A 1 102 ? -10.149 -7.510 -6.146 1.00 91.88 102 PRO A CA 1
ATOM 738 C C . PRO A 1 102 ? -9.211 -6.310 -6.308 1.00 91.88 102 PRO A C 1
ATOM 740 O O . PRO A 1 102 ? -9.285 -5.349 -5.543 1.00 91.88 102 PRO A O 1
ATOM 743 N N . GLN A 1 103 ? -8.371 -6.352 -7.335 1.00 89.25 103 GLN A N 1
ATOM 744 C CA . GLN A 1 103 ? -7.476 -5.277 -7.756 1.00 89.25 103 GLN A CA 1
ATOM 745 C C . GLN A 1 103 ? -7.735 -4.970 -9.232 1.00 89.25 103 GLN A C 1
ATOM 747 O O . GLN A 1 103 ? -7.926 -5.885 -10.028 1.00 89.25 103 GLN A O 1
ATOM 752 N N . VAL A 1 104 ? -7.739 -3.690 -9.596 1.00 85.31 104 VAL A N 1
ATOM 753 C CA . VAL A 1 104 ? -7.732 -3.264 -10.999 1.00 85.31 104 VAL A CA 1
ATOM 754 C C . VAL A 1 104 ? -6.284 -3.282 -11.469 1.00 85.31 104 VAL A C 1
ATOM 756 O O . VAL A 1 104 ? -5.448 -2.549 -10.941 1.00 85.31 104 VAL A O 1
ATOM 759 N N . LEU A 1 105 ? -5.987 -4.145 -12.433 1.00 82.19 105 LEU A N 1
ATOM 760 C CA . LEU A 1 105 ? -4.707 -4.160 -13.132 1.00 82.19 105 LEU A CA 1
ATOM 761 C C . LEU A 1 105 ? -4.678 -3.075 -14.212 1.00 82.19 105 LEU A C 1
ATOM 763 O O . LEU A 1 105 ? -5.718 -2.600 -14.661 1.00 82.19 105 LEU A O 1
ATOM 767 N N . LEU A 1 106 ? -3.484 -2.726 -14.696 1.00 75.06 106 LEU A N 1
ATOM 768 C CA . LEU A 1 106 ? -3.324 -1.747 -15.780 1.00 75.06 106 LEU A CA 1
ATOM 769 C C . LEU A 1 106 ? -4.050 -2.156 -17.076 1.00 75.06 106 LEU A C 1
ATOM 771 O O . LEU A 1 106 ? -4.442 -1.300 -17.863 1.00 75.06 106 LEU A O 1
ATOM 775 N N . SER A 1 107 ? -4.235 -3.460 -17.300 1.00 78.31 107 SER A N 1
ATOM 776 C CA . SER A 1 107 ? -4.982 -4.006 -18.438 1.00 78.31 107 SER A CA 1
ATOM 777 C C . SER A 1 107 ? -6.494 -4.074 -18.220 1.00 78.31 107 SER A C 1
ATOM 779 O O . SER A 1 107 ? -7.223 -4.410 -19.153 1.00 78.31 107 SER A O 1
ATOM 781 N N . ASP A 1 108 ? -6.971 -3.828 -16.999 1.00 80.44 108 ASP A N 1
ATOM 782 C CA . ASP A 1 108 ? -8.376 -3.998 -16.660 1.00 80.44 108 ASP A CA 1
ATOM 783 C C . ASP A 1 108 ? -9.205 -2.784 -17.066 1.00 80.44 108 ASP A C 1
ATOM 785 O O . ASP A 1 108 ? -8.824 -1.624 -16.910 1.00 80.44 108 ASP A O 1
ATOM 789 N N . ASN A 1 109 ? -10.434 -3.060 -17.489 1.00 75.06 109 ASN A N 1
ATOM 790 C CA . ASN A 1 109 ? -11.466 -2.038 -17.530 1.00 75.06 109 ASN A CA 1
ATOM 791 C C . ASN A 1 109 ? -11.870 -1.714 -16.081 1.00 75.06 109 ASN A C 1
ATOM 793 O O . ASN A 1 109 ? -12.076 -2.628 -15.283 1.00 75.06 109 ASN A O 1
ATOM 797 N N . ALA A 1 110 ? -12.111 -0.440 -15.751 1.00 65.75 110 ALA A N 1
ATOM 798 C CA . ALA A 1 110 ? -12.436 0.009 -14.383 1.00 65.75 110 ALA A CA 1
ATOM 799 C C . ALA A 1 110 ? -13.646 -0.689 -13.711 1.00 65.75 110 ALA A C 1
ATOM 801 O O . ALA A 1 110 ? -13.861 -0.555 -12.506 1.00 65.75 110 ALA A O 1
ATOM 802 N N . ILE A 1 111 ? -14.468 -1.403 -14.485 1.00 69.88 111 ILE A N 1
ATOM 803 C CA . ILE A 1 111 ? -15.668 -2.119 -14.030 1.00 69.88 111 ILE A CA 1
ATOM 804 C C . ILE A 1 111 ? -15.464 -3.631 -13.856 1.00 69.88 111 ILE A C 1
ATOM 806 O O . ILE A 1 111 ? -16.380 -4.318 -13.409 1.00 69.88 111 ILE A O 1
ATOM 810 N N . SER A 1 112 ? -14.310 -4.179 -14.237 1.00 81.69 112 SER A N 1
ATOM 811 C CA . SER A 1 112 ? -14.064 -5.625 -14.252 1.00 81.69 112 SER A CA 1
ATOM 812 C C . SER A 1 112 ? -12.640 -5.929 -13.789 1.00 81.69 112 SER A C 1
ATOM 814 O O . SER A 1 112 ? -11.806 -6.293 -14.615 1.00 81.69 112 SER A O 1
ATOM 816 N N . PRO A 1 113 ? -12.359 -5.759 -12.483 1.00 86.12 113 PRO A N 1
ATOM 817 C CA . PRO A 1 113 ? -11.062 -6.115 -11.927 1.00 86.12 113 PRO A CA 1
ATOM 818 C C . PRO A 1 113 ? -10.811 -7.613 -12.124 1.00 86.12 113 PRO A C 1
ATOM 820 O O . PRO A 1 113 ? -11.633 -8.443 -11.726 1.00 86.12 113 PRO A O 1
ATOM 823 N N . SER A 1 114 ? -9.689 -7.952 -12.748 1.00 89.38 114 SER A N 1
ATOM 824 C CA . SER A 1 114 ? -9.206 -9.324 -12.907 1.00 89.38 114 SER A CA 1
ATOM 825 C C . SER A 1 114 ? -8.112 -9.663 -11.890 1.00 89.38 114 SER A C 1
ATOM 827 O O . SER A 1 114 ? -7.909 -10.839 -11.572 1.00 89.38 114 SER A O 1
ATOM 829 N N . GLY A 1 115 ? -7.467 -8.636 -11.329 1.00 89.62 115 GLY A N 1
ATOM 830 C CA . GLY A 1 115 ? -6.443 -8.763 -10.305 1.00 89.62 115 GLY A CA 1
ATOM 831 C C . GLY A 1 115 ? -6.989 -9.086 -8.916 1.00 89.62 115 GLY A C 1
ATOM 832 O O . GLY A 1 115 ? -8.174 -8.913 -8.606 1.00 89.62 115 GLY A O 1
ATOM 833 N N . LYS A 1 116 ? -6.094 -9.537 -8.038 1.00 92.50 116 LYS A N 1
ATOM 834 C CA . LYS A 1 116 ? -6.365 -9.803 -6.623 1.00 92.50 116 LYS A CA 1
ATOM 835 C C . LYS A 1 116 ? -5.205 -9.333 -5.770 1.00 92.50 116 LYS A C 1
ATOM 837 O O . LYS A 1 116 ? -4.056 -9.620 -6.088 1.00 92.50 116 LYS A O 1
ATOM 842 N N . PHE A 1 117 ? -5.504 -8.761 -4.613 1.00 92.88 117 PHE A N 1
ATOM 843 C CA . PHE A 1 117 ? -4.485 -8.357 -3.654 1.00 92.88 117 PHE A CA 1
ATOM 844 C C . PHE A 1 117 ? -4.708 -8.964 -2.268 1.00 92.88 117 PHE A C 1
ATOM 846 O O . PHE A 1 117 ? -5.829 -9.320 -1.887 1.00 92.88 117 PHE A O 1
ATOM 853 N N . ALA A 1 118 ? -3.628 -9.006 -1.495 1.00 94.69 118 ALA A N 1
ATOM 854 C CA . ALA A 1 118 ? -3.644 -9.097 -0.045 1.00 94.69 118 ALA A CA 1
ATOM 855 C C . ALA A 1 118 ? -2.852 -7.919 0.538 1.00 94.69 118 ALA A C 1
ATOM 857 O O . ALA A 1 118 ? -1.822 -7.533 -0.006 1.00 94.69 118 ALA A O 1
ATOM 858 N N . ALA A 1 119 ? -3.321 -7.335 1.634 1.00 95.31 119 ALA A N 1
ATOM 859 C CA . ALA A 1 119 ? -2.654 -6.229 2.305 1.00 95.31 119 ALA A CA 1
ATOM 860 C C . ALA A 1 119 ? -2.724 -6.384 3.824 1.00 95.31 119 ALA A C 1
ATOM 862 O O . ALA A 1 119 ? -3.676 -6.959 4.356 1.00 95.31 119 ALA A O 1
ATOM 863 N N . SER A 1 120 ? -1.726 -5.840 4.514 1.00 96.81 120 SER A N 1
ATOM 864 C CA . SER A 1 120 ? -1.771 -5.627 5.959 1.00 96.81 120 SER A CA 1
ATOM 865 C C . SER A 1 120 ? -1.828 -4.133 6.242 1.00 96.81 120 SER A C 1
ATOM 867 O O . SER A 1 120 ? -1.057 -3.366 5.665 1.00 96.81 120 SER A O 1
ATOM 869 N N . LEU A 1 121 ? -2.729 -3.727 7.131 1.00 97.44 121 LEU A N 1
ATOM 870 C CA . LEU A 1 121 ? -2.875 -2.357 7.602 1.00 97.44 121 LEU A CA 1
ATOM 871 C C . LEU A 1 121 ? -2.464 -2.282 9.072 1.00 97.44 121 LEU A C 1
ATOM 873 O O . LEU A 1 121 ? -2.778 -3.182 9.856 1.00 97.44 121 LEU A O 1
ATOM 877 N N . ALA A 1 122 ? -1.789 -1.202 9.438 1.00 97.12 122 ALA A N 1
ATOM 878 C CA . ALA A 1 122 ? -1.359 -0.922 10.799 1.00 97.12 122 ALA A CA 1
ATOM 879 C C . ALA A 1 122 ? -1.773 0.495 11.198 1.00 97.12 122 ALA A C 1
ATOM 881 O O . ALA A 1 122 ? -1.816 1.395 10.358 1.00 97.12 122 ALA A O 1
ATOM 882 N N . TRP A 1 123 ? -2.053 0.694 12.483 1.00 97.25 123 TRP A N 1
ATOM 883 C CA . TRP A 1 123 ? -2.196 2.026 13.051 1.00 97.25 123 TRP A CA 1
ATOM 884 C C . TRP A 1 123 ? -0.813 2.658 13.220 1.00 97.25 123 TRP A C 1
ATOM 886 O O . TRP A 1 123 ? 0.088 2.043 13.787 1.00 97.25 123 TRP A O 1
ATOM 896 N N . ASN A 1 124 ? -0.623 3.883 12.732 1.00 95.25 124 ASN A N 1
ATOM 897 C CA . ASN A 1 124 ? 0.643 4.614 12.894 1.00 95.25 124 ASN A CA 1
ATOM 898 C C . ASN A 1 124 ? 0.626 5.622 14.060 1.00 95.25 124 ASN A C 1
ATOM 900 O O . ASN A 1 124 ? 1.508 6.474 14.143 1.00 95.25 124 ASN A O 1
ATOM 904 N N . GLY A 1 125 ? -0.398 5.572 14.918 1.00 95.94 125 GLY A N 1
ATOM 905 C CA . GLY A 1 125 ? -0.658 6.576 15.954 1.00 95.94 125 GLY A CA 1
ATOM 906 C C . GLY A 1 125 ? -1.690 7.635 15.552 1.00 95.94 125 GLY A C 1
ATOM 907 O O . GLY A 1 125 ? -2.186 8.351 16.418 1.00 95.94 125 GLY A O 1
ATOM 908 N N . LYS A 1 126 ? -2.032 7.742 14.261 1.00 95.44 126 LYS A N 1
ATOM 909 C CA . LYS A 1 126 ? -2.946 8.767 13.731 1.00 95.44 126 LYS A CA 1
ATOM 910 C C . LYS A 1 126 ? -3.988 8.224 12.755 1.00 95.44 126 LYS A C 1
ATOM 912 O O . LYS A 1 126 ? -5.121 8.703 12.741 1.00 95.44 126 LYS A O 1
ATOM 917 N N . GLU A 1 127 ? -3.598 7.288 11.902 1.00 95.44 127 GLU A N 1
ATOM 918 C CA . GLU A 1 127 ? -4.462 6.701 10.884 1.00 95.44 127 GLU A CA 1
ATOM 919 C C . GLU A 1 127 ? -4.045 5.266 10.553 1.00 95.44 127 GLU A C 1
ATOM 921 O O . GLU A 1 127 ? -2.942 4.815 10.882 1.00 95.44 127 GLU A O 1
ATOM 926 N N . LEU A 1 128 ? -4.946 4.541 9.886 1.00 95.44 128 LEU A N 1
ATOM 927 C CA . LEU A 1 128 ? -4.600 3.274 9.257 1.00 95.44 128 LEU A CA 1
ATOM 928 C C . LEU A 1 128 ? -3.719 3.534 8.037 1.00 95.44 128 LEU A C 1
ATOM 930 O O . LEU A 1 128 ? -4.107 4.254 7.120 1.00 95.44 128 LEU A O 1
ATOM 934 N N . VAL A 1 129 ? -2.568 2.875 7.994 1.00 94.94 129 VAL A N 1
ATOM 935 C CA . VAL A 1 129 ? -1.653 2.885 6.851 1.00 94.94 129 VAL A CA 1
ATOM 936 C C . VAL A 1 129 ? -1.396 1.468 6.368 1.00 94.94 129 VAL A C 1
ATOM 938 O O . VAL A 1 129 ? -1.478 0.509 7.135 1.00 94.94 129 VAL A O 1
ATOM 941 N N . THR A 1 130 ? -1.054 1.318 5.092 1.00 95.44 130 THR A N 1
ATOM 942 C CA . THR A 1 130 ? -0.692 0.002 4.554 1.00 95.44 130 THR A CA 1
ATOM 943 C C . THR A 1 130 ? 0.738 -0.330 4.953 1.00 95.44 130 THR A C 1
ATOM 945 O O . THR A 1 130 ? 1.666 0.366 4.544 1.00 95.44 130 THR A O 1
ATOM 948 N N . SER A 1 131 ? 0.932 -1.389 5.738 1.00 95.12 131 SER A N 1
ATOM 949 C CA . SER A 1 131 ? 2.262 -1.868 6.127 1.00 95.12 131 SER A CA 1
ATOM 950 C C . SER A 1 131 ? 2.833 -2.854 5.113 1.00 95.12 131 SER A C 1
ATOM 952 O O . SER A 1 131 ? 4.036 -2.860 4.874 1.00 95.12 131 SER A O 1
ATOM 954 N N . SER A 1 132 ? 1.980 -3.669 4.489 1.00 94.25 132 SER A N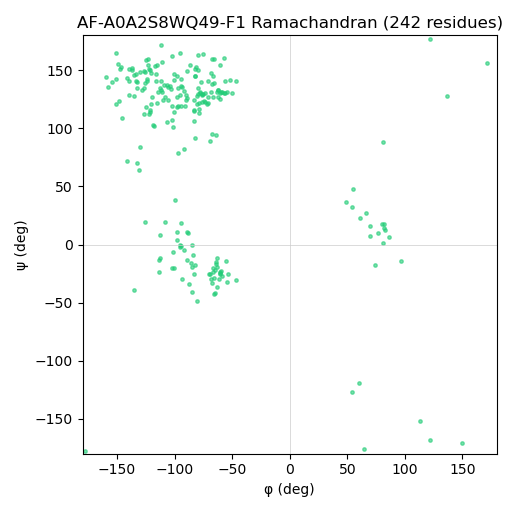 1
ATOM 955 C CA . SER A 1 132 ? 2.414 -4.583 3.435 1.00 94.25 132 SER A CA 1
ATOM 956 C C . SER A 1 132 ? 1.339 -4.838 2.387 1.00 94.25 132 SER A C 1
ATOM 958 O O . SER A 1 132 ? 0.145 -4.691 2.652 1.00 94.25 132 SER A O 1
ATOM 960 N N . PHE A 1 133 ? 1.776 -5.207 1.186 1.00 92.25 133 PHE A N 1
ATOM 961 C CA . PHE A 1 133 ? 0.934 -5.464 0.023 1.00 92.25 133 PHE A CA 1
ATOM 962 C C . PHE A 1 133 ? 1.470 -6.659 -0.770 1.00 92.25 133 PHE A C 1
ATOM 964 O O . PHE A 1 133 ? 2.677 -6.838 -0.889 1.00 92.25 133 PHE A O 1
ATOM 971 N N . ALA A 1 134 ? 0.589 -7.472 -1.332 1.00 90.50 134 ALA A N 1
ATOM 972 C CA . ALA A 1 134 ? 0.937 -8.560 -2.229 1.00 90.50 134 ALA A CA 1
ATOM 973 C C . ALA A 1 134 ? -0.074 -8.621 -3.374 1.00 90.50 134 ALA A C 1
ATOM 975 O O . ALA A 1 134 ? -1.279 -8.703 -3.130 1.00 90.50 134 ALA A O 1
ATOM 976 N N . ASP A 1 135 ? 0.426 -8.653 -4.608 1.00 88.88 135 ASP A N 1
ATOM 977 C CA . ASP A 1 135 ? -0.360 -9.102 -5.755 1.00 88.88 135 ASP A CA 1
ATOM 978 C C . ASP A 1 135 ? -0.494 -10.629 -5.666 1.00 88.88 135 ASP A C 1
ATOM 980 O O . ASP A 1 135 ? 0.487 -11.367 -5.553 1.00 88.88 135 ASP A O 1
ATOM 984 N N . THR A 1 136 ? -1.730 -11.107 -5.643 1.00 90.62 136 THR A N 1
ATOM 985 C CA . THR A 1 136 ? -2.078 -12.526 -5.484 1.00 90.62 136 THR A CA 1
ATOM 986 C C . THR A 1 136 ? -2.704 -13.110 -6.749 1.00 90.62 136 THR A C 1
ATOM 988 O O . THR A 1 136 ? -3.166 -14.252 -6.745 1.00 90.62 136 THR A O 1
ATOM 991 N N . THR A 1 137 ? -2.710 -12.353 -7.848 1.00 86.88 137 THR A N 1
ATOM 992 C CA . THR A 1 137 ? -3.351 -12.729 -9.113 1.00 86.88 137 THR A CA 1
ATOM 993 C C . THR A 1 137 ? -2.691 -13.953 -9.746 1.00 86.88 137 THR A C 1
ATOM 995 O O . THR A 1 137 ? -3.384 -14.856 -10.214 1.00 86.88 137 THR A O 1
ATOM 998 N N . HIS A 1 138 ? -1.357 -14.021 -9.716 1.00 80.00 138 HIS A N 1
ATOM 999 C CA . HIS A 1 138 ? -0.573 -15.004 -10.475 1.00 80.00 138 HIS A CA 1
ATOM 1000 C C . HIS A 1 138 ? 0.077 -16.104 -9.617 1.00 80.00 138 HIS A C 1
ATOM 1002 O O . HIS A 1 138 ? 1.001 -16.779 -10.060 1.00 80.00 138 HIS A O 1
ATOM 1008 N N . GLY A 1 139 ? -0.402 -16.325 -8.387 1.00 67.25 139 GLY A N 1
ATOM 1009 C CA . GLY A 1 139 ? 0.031 -17.441 -7.528 1.00 67.25 139 GLY A CA 1
ATOM 1010 C C . GLY A 1 139 ? 1.422 -17.296 -6.890 1.00 67.25 139 GLY A C 1
ATOM 1011 O O . GLY A 1 139 ? 1.690 -17.949 -5.884 1.00 67.25 139 GLY A O 1
ATOM 1012 N N . SER A 1 140 ? 2.280 -16.406 -7.394 1.00 64.50 140 SER A N 1
ATOM 1013 C CA . SER A 1 140 ? 3.499 -15.945 -6.725 1.00 64.50 140 SER A CA 1
ATOM 1014 C C . SER A 1 140 ? 3.201 -14.686 -5.906 1.00 64.50 140 SER A C 1
ATOM 1016 O O . SER A 1 140 ? 3.425 -13.566 -6.360 1.00 64.50 140 SER A O 1
ATOM 1018 N N . SER A 1 141 ? 2.669 -14.847 -4.695 1.00 68.00 141 SER A N 1
ATOM 1019 C CA . SER A 1 141 ? 2.431 -13.708 -3.805 1.00 68.00 141 SER A CA 1
ATOM 1020 C C . SER A 1 141 ? 3.719 -13.339 -3.072 1.00 68.00 141 SER A C 1
ATOM 1022 O O . SER A 1 141 ? 4.013 -13.881 -2.002 1.00 68.00 141 SER A O 1
ATOM 1024 N N . LYS A 1 142 ? 4.506 -12.423 -3.640 1.00 78.69 142 LYS A N 1
ATOM 1025 C CA . LYS A 1 142 ? 5.586 -11.789 -2.882 1.00 78.69 142 LYS A CA 1
ATOM 1026 C C . LYS A 1 142 ? 4.985 -10.681 -2.029 1.00 78.69 142 LYS A C 1
ATOM 1028 O O . LYS A 1 142 ? 4.363 -9.759 -2.549 1.00 78.69 142 LYS A O 1
ATOM 1033 N N . LEU A 1 143 ? 5.167 -10.794 -0.717 1.00 85.75 143 LEU A N 1
ATOM 1034 C CA . LEU A 1 143 ? 4.813 -9.728 0.206 1.00 85.75 143 LEU A CA 1
ATOM 1035 C C . LEU A 1 143 ? 5.820 -8.588 0.050 1.00 85.75 143 LEU A C 1
ATOM 1037 O O . LEU A 1 143 ? 7.023 -8.780 0.235 1.00 85.75 143 LEU A O 1
ATOM 1041 N N . LEU A 1 144 ? 5.321 -7.410 -0.296 1.00 86.56 144 LEU A N 1
ATOM 1042 C CA . LEU A 1 144 ? 6.058 -6.163 -0.260 1.00 86.56 144 LEU A CA 1
ATOM 1043 C C . LEU A 1 144 ? 5.783 -5.466 1.068 1.00 86.56 144 LEU A C 1
ATOM 1045 O O . LEU A 1 144 ? 4.652 -5.068 1.335 1.00 86.56 144 LEU A O 1
ATOM 1049 N N . GLU A 1 145 ? 6.825 -5.247 1.860 1.00 91.75 145 GLU A N 1
ATOM 1050 C CA . GLU A 1 145 ? 6.771 -4.304 2.977 1.00 91.75 145 GLU A CA 1
ATOM 1051 C C . GLU A 1 145 ? 6.846 -2.877 2.423 1.00 91.75 145 GLU A C 1
ATOM 1053 O O . GLU A 1 145 ? 7.808 -2.528 1.733 1.00 91.75 145 GLU A O 1
ATOM 1058 N N . THR A 1 146 ? 5.862 -2.026 2.712 1.00 90.56 146 THR A N 1
ATOM 1059 C CA . THR A 1 146 ? 5.806 -0.661 2.150 1.00 90.56 146 THR A CA 1
ATOM 1060 C C . THR A 1 146 ? 6.962 0.215 2.638 1.00 90.56 146 THR A C 1
ATOM 1062 O O . THR A 1 146 ? 7.383 1.137 1.947 1.00 90.56 146 THR A O 1
ATOM 1065 N N . SER A 1 147 ? 7.575 -0.119 3.775 1.00 90.94 147 SER A N 1
ATOM 1066 C CA . SER A 1 147 ? 8.796 0.526 4.279 1.00 90.94 147 SER A CA 1
ATOM 1067 C C . SER A 1 147 ? 10.002 0.405 3.335 1.00 90.94 147 SER A C 1
ATOM 1069 O O . SER A 1 147 ? 10.903 1.250 3.374 1.00 90.94 147 SER A O 1
ATOM 1071 N N . SER A 1 148 ? 10.022 -0.612 2.466 1.00 89.12 148 SER A N 1
ATOM 1072 C CA . SER A 1 148 ? 11.079 -0.790 1.463 1.00 89.12 148 SER A CA 1
ATOM 1073 C C . SER A 1 148 ? 11.031 0.260 0.351 1.00 89.12 148 SER A C 1
ATOM 1075 O O . SER A 1 148 ? 12.068 0.585 -0.220 1.00 89.12 148 SER A O 1
ATOM 1077 N N . ILE A 1 149 ? 9.853 0.833 0.091 1.00 91.06 149 ILE A N 1
ATOM 1078 C CA . ILE A 1 149 ? 9.626 1.801 -0.989 1.00 91.06 149 ILE A CA 1
ATOM 1079 C C . ILE A 1 149 ? 9.281 3.205 -0.489 1.00 91.06 149 ILE A C 1
ATOM 1081 O O . ILE A 1 149 ? 9.494 4.170 -1.217 1.00 91.06 149 ILE A O 1
ATOM 1085 N N . ASN A 1 150 ? 8.762 3.348 0.731 1.00 93.38 150 ASN A N 1
ATOM 1086 C CA . ASN A 1 150 ? 8.396 4.652 1.274 1.00 93.38 150 ASN A CA 1
ATOM 1087 C C . ASN A 1 150 ? 9.633 5.532 1.508 1.00 93.38 150 ASN A C 1
ATOM 1089 O O . ASN A 1 150 ? 10.684 5.051 1.931 1.00 93.38 150 ASN A O 1
ATOM 1093 N N . GLY A 1 151 ? 9.495 6.835 1.300 1.00 93.12 151 GLY A N 1
ATOM 1094 C CA . GLY A 1 151 ? 10.528 7.842 1.517 1.00 93.12 151 GLY A CA 1
ATOM 1095 C C . GLY A 1 151 ? 10.845 8.644 0.262 1.00 93.12 151 GLY A C 1
ATOM 1096 O O . GLY A 1 151 ? 10.132 8.581 -0.742 1.00 93.12 151 GLY A O 1
ATOM 1097 N N . THR A 1 152 ? 11.941 9.394 0.332 1.00 93.94 152 THR A N 1
ATOM 1098 C CA . THR A 1 152 ? 12.335 10.332 -0.717 1.00 93.94 152 THR A CA 1
ATOM 1099 C C . THR A 1 152 ? 13.225 9.663 -1.763 1.00 93.94 152 THR A C 1
ATOM 1101 O O . THR A 1 152 ? 14.254 9.076 -1.432 1.00 93.94 152 THR A O 1
ATOM 1104 N N . TRP A 1 153 ? 12.878 9.811 -3.037 1.00 93.88 153 TRP A N 1
ATOM 1105 C CA . TRP A 1 153 ? 13.574 9.240 -4.190 1.00 93.88 153 TRP A CA 1
ATOM 1106 C C . TRP A 1 153 ? 14.007 10.345 -5.136 1.00 93.88 153 TRP A C 1
ATOM 1108 O O . TRP A 1 153 ? 13.168 10.991 -5.751 1.00 93.88 153 TRP A O 1
ATOM 1118 N N . CYS A 1 154 ? 15.305 10.577 -5.277 1.00 92.44 154 CYS A N 1
ATOM 1119 C CA . CYS A 1 154 ? 15.833 11.678 -6.073 1.00 92.44 154 CYS A CA 1
ATOM 1120 C C . CYS A 1 154 ? 16.435 11.179 -7.380 1.00 92.44 154 CYS A C 1
ATOM 1122 O O . CYS A 1 154 ? 17.167 10.190 -7.405 1.00 92.44 154 CYS A O 1
ATOM 1124 N N . LEU A 1 155 ? 16.149 11.895 -8.463 1.00 92.12 155 LEU A N 1
ATOM 1125 C CA . LEU A 1 155 ? 16.755 11.636 -9.761 1.00 92.12 155 LEU A CA 1
ATOM 1126 C C . LEU A 1 155 ? 18.285 11.792 -9.674 1.00 92.12 155 LEU A C 1
ATOM 1128 O O . LEU A 1 155 ? 18.769 12.804 -9.163 1.00 92.12 155 LEU A O 1
ATOM 1132 N N . VAL A 1 156 ? 19.043 10.805 -10.166 1.00 88.00 156 VAL A N 1
ATOM 1133 C CA . VAL A 1 156 ? 20.513 10.794 -10.037 1.00 88.00 156 VAL A CA 1
ATOM 1134 C C . VAL A 1 156 ? 21.155 11.939 -10.825 1.00 88.00 156 VAL A C 1
ATOM 1136 O O . VAL A 1 156 ? 22.036 12.608 -10.298 1.00 88.00 156 VAL A O 1
ATOM 1139 N N . GLU A 1 157 ? 20.695 12.216 -12.048 1.00 74.31 157 GLU A N 1
ATOM 1140 C CA . GLU A 1 157 ? 21.124 13.362 -12.864 1.00 74.31 157 GLU A CA 1
ATOM 1141 C C . GLU A 1 157 ? 19.966 13.777 -13.789 1.00 74.31 157 GLU A C 1
ATOM 1143 O O . GLU A 1 157 ? 19.497 12.969 -14.590 1.00 74.31 157 GLU A O 1
ATOM 1148 N N . SER A 1 158 ? 19.488 15.025 -13.697 1.00 55.31 158 SER A N 1
ATOM 1149 C CA . SER A 1 158 ? 18.546 15.583 -14.677 1.00 55.31 158 SER A CA 1
ATOM 1150 C C . SER A 1 158 ? 19.321 15.998 -15.929 1.00 55.31 158 SER A C 1
ATOM 1152 O O . SER A 1 158 ? 20.197 16.860 -15.847 1.00 55.31 158 SER A O 1
ATOM 1154 N N . SER A 1 159 ? 18.992 15.459 -17.103 1.00 49.47 159 SER A N 1
ATOM 1155 C CA . SER A 1 159 ? 19.587 15.902 -18.378 1.00 49.47 159 SER A CA 1
ATOM 1156 C C . SER A 1 159 ? 19.269 17.369 -18.725 1.00 49.47 159 SER A C 1
ATOM 1158 O O . SER A 1 159 ? 19.906 17.952 -19.600 1.00 49.47 159 SER A O 1
ATOM 1160 N N . THR A 1 160 ? 18.334 17.998 -18.011 1.00 45.47 160 THR A N 1
ATOM 1161 C CA . THR A 1 160 ? 17.943 19.405 -18.155 1.00 45.47 160 THR A CA 1
ATOM 1162 C C . THR A 1 160 ? 18.038 20.098 -16.797 1.00 45.47 160 THR A C 1
ATOM 1164 O O . THR A 1 160 ? 17.315 19.739 -15.875 1.00 45.47 160 THR A O 1
ATOM 1167 N N . GLY A 1 161 ? 18.979 21.034 -16.653 1.00 41.59 161 GLY A N 1
ATOM 1168 C CA . GLY A 1 161 ? 19.411 21.584 -15.367 1.00 41.59 161 GLY A CA 1
ATOM 1169 C C . GLY A 1 161 ? 18.345 22.235 -14.469 1.00 41.59 161 GLY A C 1
ATOM 1170 O O . GLY A 1 161 ? 17.315 22.715 -14.929 1.00 41.59 161 GLY A O 1
ATOM 1171 N N . ALA A 1 162 ? 18.739 22.325 -13.191 1.00 36.03 162 ALA A N 1
ATOM 1172 C CA . ALA A 1 162 ? 18.148 23.034 -12.047 1.00 36.03 162 ALA A CA 1
ATOM 1173 C C . ALA A 1 162 ? 16.975 22.349 -11.312 1.00 36.03 162 ALA A C 1
ATOM 1175 O O . ALA A 1 162 ? 15.808 22.642 -11.538 1.00 36.03 162 ALA A O 1
ATOM 1176 N N . GLY A 1 163 ? 17.338 21.525 -10.319 1.00 50.28 163 GLY A N 1
ATOM 1177 C CA . GLY A 1 163 ? 16.461 21.020 -9.258 1.00 50.28 163 GLY A CA 1
ATOM 1178 C C . GLY A 1 163 ? 16.691 19.533 -9.001 1.00 50.28 163 GLY A C 1
ATOM 1179 O O . GLY A 1 163 ? 16.667 18.735 -9.933 1.00 50.28 163 GLY A O 1
ATOM 1180 N N . LYS A 1 164 ? 16.928 19.122 -7.748 1.00 60.25 164 LYS A N 1
ATOM 1181 C CA . LYS A 1 164 ? 16.803 17.702 -7.390 1.00 60.25 164 LYS A CA 1
ATOM 1182 C C . LYS A 1 164 ? 15.315 17.353 -7.500 1.00 60.25 164 LYS A C 1
ATOM 1184 O O . LYS A 1 164 ? 14.566 17.621 -6.568 1.00 60.25 164 LYS A O 1
ATOM 1189 N N . ASN A 1 165 ? 14.887 16.816 -8.642 1.00 85.31 165 ASN A N 1
ATOM 1190 C CA . ASN A 1 165 ? 13.530 16.303 -8.821 1.00 85.31 165 ASN A CA 1
ATOM 1191 C C . ASN A 1 165 ? 13.388 15.037 -7.974 1.00 85.31 165 ASN A C 1
ATOM 1193 O O . ASN A 1 165 ? 13.724 13.937 -8.416 1.00 85.31 165 ASN A O 1
ATOM 1197 N N . CYS A 1 166 ? 12.974 15.225 -6.724 1.00 90.56 166 CYS A N 1
ATOM 1198 C CA . CYS A 1 166 ? 12.702 14.139 -5.803 1.00 90.56 166 CYS A CA 1
ATOM 1199 C C . CYS A 1 166 ? 11.203 13.838 -5.761 1.00 90.56 166 CYS A C 1
ATOM 1201 O O . CYS A 1 166 ? 10.362 14.734 -5.863 1.00 90.56 166 CYS A O 1
ATOM 1203 N N . LEU A 1 167 ? 10.895 12.561 -5.603 1.00 92.12 167 LEU A N 1
ATOM 1204 C CA . LEU A 1 167 ? 9.570 12.029 -5.351 1.00 92.12 167 LEU A CA 1
ATOM 1205 C C . LEU A 1 167 ? 9.490 11.658 -3.879 1.00 92.12 167 LEU A C 1
ATOM 1207 O O . LEU A 1 167 ? 10.416 11.037 -3.363 1.00 92.12 167 LEU A O 1
ATOM 1211 N N . GLU A 1 168 ? 8.393 11.991 -3.219 1.00 93.81 168 GLU A N 1
ATOM 1212 C CA . GLU A 1 168 ? 8.085 11.449 -1.901 1.00 93.81 168 GLU A CA 1
ATOM 1213 C C . GLU A 1 168 ? 7.061 10.335 -2.075 1.00 93.81 168 GLU A C 1
ATOM 1215 O O . GLU A 1 168 ? 5.934 10.577 -2.510 1.00 93.81 168 GLU A O 1
ATOM 1220 N N . ILE A 1 169 ? 7.461 9.102 -1.771 1.00 93.25 169 ILE A N 1
ATOM 1221 C CA . ILE A 1 169 ? 6.575 7.941 -1.814 1.00 93.25 169 ILE A CA 1
ATOM 1222 C C . ILE A 1 169 ? 6.075 7.672 -0.399 1.00 93.25 169 ILE A C 1
ATOM 1224 O O . ILE A 1 169 ? 6.844 7.339 0.499 1.00 93.25 169 ILE A O 1
ATOM 1228 N N . SER A 1 170 ? 4.765 7.765 -0.214 1.00 91.50 170 SER A N 1
ATOM 1229 C CA . SER A 1 170 ? 4.063 7.336 0.992 1.00 91.50 170 SER A CA 1
ATOM 1230 C C . SER A 1 170 ? 2.904 6.460 0.544 1.00 91.50 170 SER A C 1
ATOM 1232 O O . SER A 1 170 ? 1.800 6.950 0.294 1.00 91.50 170 SER A O 1
ATOM 1234 N N . PHE A 1 171 ? 3.185 5.174 0.311 1.00 90.25 171 PHE A N 1
ATOM 1235 C CA . PHE A 1 171 ? 2.251 4.254 -0.332 1.00 90.25 171 PHE A CA 1
ATOM 1236 C C . PHE A 1 171 ? 0.858 4.310 0.327 1.00 90.25 171 PHE A C 1
ATOM 1238 O O . PHE A 1 171 ? 0.761 4.186 1.552 1.00 90.25 171 PHE A O 1
ATOM 1245 N N . PRO A 1 172 ? -0.226 4.456 -0.460 1.00 88.19 172 PRO A N 1
ATOM 1246 C CA . PRO A 1 172 ? -0.305 4.361 -1.924 1.00 88.19 172 PRO A CA 1
ATOM 1247 C C . PRO A 1 172 ? -0.319 5.732 -2.620 1.00 88.19 172 PRO A C 1
ATOM 1249 O O . PRO A 1 172 ? -1.044 5.946 -3.590 1.00 88.19 172 PRO A O 1
ATOM 1252 N N . THR A 1 173 ? 0.458 6.692 -2.128 1.00 89.81 173 THR A N 1
ATOM 1253 C CA . THR A 1 173 ? 0.596 8.015 -2.741 1.00 89.81 173 THR A CA 1
ATOM 1254 C C . THR A 1 173 ? 2.038 8.311 -3.117 1.00 89.81 173 THR A C 1
ATOM 1256 O O . THR A 1 173 ? 2.981 7.833 -2.483 1.00 89.81 173 THR A O 1
ATOM 1259 N N . VAL A 1 174 ? 2.202 9.111 -4.164 1.00 91.19 174 VAL A N 1
ATOM 1260 C CA . VAL A 1 174 ? 3.477 9.726 -4.525 1.00 91.19 174 VAL A CA 1
ATOM 1261 C C . VAL A 1 174 ? 3.258 11.209 -4.800 1.00 91.19 174 VAL A C 1
ATOM 1263 O O . VAL A 1 174 ? 2.310 11.582 -5.493 1.00 91.19 174 VAL A O 1
ATOM 1266 N N . SER A 1 175 ? 4.128 12.061 -4.271 1.00 91.31 175 SER A N 1
ATOM 1267 C CA . SER A 1 175 ? 4.138 13.501 -4.542 1.00 91.31 175 SER A CA 1
ATOM 1268 C C . SER A 1 175 ? 5.496 13.942 -5.087 1.00 91.31 175 SER A C 1
ATOM 1270 O O . SER A 1 175 ? 6.501 13.243 -4.960 1.00 91.31 175 SER A O 1
ATOM 1272 N N . SER A 1 176 ? 5.522 15.091 -5.756 1.00 88.94 176 SER A N 1
ATOM 1273 C CA . SER A 1 176 ? 6.734 15.653 -6.353 1.00 88.94 176 SER A CA 1
ATOM 1274 C C . SER A 1 176 ? 6.684 17.173 -6.265 1.00 88.94 176 SER A C 1
ATOM 1276 O O . SER A 1 176 ? 5.887 17.790 -6.971 1.00 88.94 176 SER A O 1
ATOM 1278 N N . GLY A 1 177 ? 7.512 17.778 -5.409 1.00 81.94 177 GLY A N 1
ATOM 1279 C CA . GLY A 1 177 ? 7.507 19.231 -5.196 1.00 81.94 177 GLY A CA 1
ATOM 1280 C C . GLY A 1 177 ? 6.117 19.762 -4.822 1.00 81.94 177 GLY A C 1
ATOM 1281 O O . GLY A 1 177 ? 5.483 19.230 -3.915 1.00 81.94 177 GLY A O 1
ATOM 1282 N N . ASP A 1 178 ? 5.646 20.770 -5.560 1.00 74.88 178 ASP A N 1
ATOM 1283 C CA . ASP A 1 178 ? 4.357 21.445 -5.333 1.00 74.88 178 ASP A CA 1
ATOM 1284 C C . ASP A 1 178 ? 3.166 20.787 -6.062 1.00 74.88 178 ASP A C 1
ATOM 1286 O O . ASP A 1 178 ? 2.083 21.365 -6.143 1.00 74.88 178 ASP A O 1
ATOM 1290 N N . HIS A 1 179 ? 3.349 19.599 -6.645 1.00 79.69 179 HIS A N 1
ATOM 1291 C CA . HIS A 1 179 ? 2.269 18.887 -7.328 1.00 79.69 179 HIS A CA 1
ATOM 1292 C C . HIS A 1 179 ? 1.381 18.112 -6.349 1.00 79.69 179 HIS A C 1
ATOM 1294 O O . HIS A 1 179 ? 1.870 17.520 -5.383 1.00 79.69 179 HIS A O 1
ATOM 1300 N N . ASP A 1 180 ? 0.081 18.055 -6.658 1.00 83.38 180 ASP A N 1
ATOM 1301 C CA . ASP A 1 180 ? -0.884 17.266 -5.894 1.00 83.38 180 ASP A CA 1
ATOM 1302 C C . ASP A 1 180 ? -0.457 15.785 -5.810 1.00 83.38 180 ASP A C 1
ATOM 1304 O O . ASP A 1 180 ? 0.028 15.221 -6.802 1.00 83.38 180 ASP A O 1
ATOM 1308 N N . PRO A 1 181 ? -0.647 15.123 -4.651 1.00 84.88 181 PRO A N 1
ATOM 1309 C CA . PRO A 1 181 ? -0.366 13.702 -4.506 1.00 84.88 181 PRO A CA 1
ATOM 1310 C C . PRO A 1 181 ? -1.136 12.868 -5.531 1.00 84.88 181 PRO A C 1
ATOM 1312 O O . PRO A 1 181 ? -2.354 12.983 -5.676 1.00 84.88 181 PRO A O 1
ATOM 1315 N N . ARG A 1 182 ? -0.421 11.980 -6.219 1.00 85.50 182 ARG A N 1
ATOM 1316 C CA . ARG A 1 182 ? -0.989 11.048 -7.196 1.00 85.50 182 ARG A CA 1
ATOM 1317 C C . ARG A 1 182 ? -1.158 9.674 -6.572 1.00 85.50 182 ARG A C 1
ATOM 1319 O O . ARG A 1 182 ? -0.339 9.247 -5.756 1.00 85.50 182 ARG A O 1
ATOM 1326 N N . THR A 1 183 ? -2.203 8.961 -6.992 1.00 83.50 183 THR A N 1
ATOM 1327 C CA . THR A 1 183 ? -2.371 7.548 -6.643 1.00 83.50 183 THR A CA 1
ATOM 1328 C C . THR A 1 183 ? -1.208 6.753 -7.214 1.00 83.50 183 THR A C 1
ATOM 1330 O O . THR A 1 183 ? -0.910 6.828 -8.408 1.00 83.50 183 THR A O 1
ATOM 1333 N N . PHE A 1 184 ? -0.566 6.007 -6.333 1.00 84.25 184 PHE A N 1
ATOM 1334 C CA . PHE A 1 184 ? 0.600 5.198 -6.595 1.00 84.25 184 PHE A CA 1
ATOM 1335 C C . PHE A 1 184 ? 0.200 3.726 -6.511 1.00 84.25 184 PHE A C 1
ATOM 1337 O O . PHE A 1 184 ? -0.365 3.281 -5.512 1.00 84.25 184 PHE A O 1
ATOM 1344 N N . SER A 1 185 ? 0.462 2.980 -7.579 1.00 81.38 185 SER A N 1
ATOM 1345 C CA . SER A 1 185 ? 0.102 1.574 -7.688 1.00 81.38 185 SER A CA 1
ATOM 1346 C C . SER A 1 185 ? 1.326 0.710 -7.938 1.00 81.38 185 SER A C 1
ATOM 1348 O O . SER A 1 185 ? 2.333 1.145 -8.508 1.00 81.38 185 SER A O 1
ATOM 1350 N N . ILE A 1 186 ? 1.226 -0.527 -7.467 1.00 81.44 186 ILE A N 1
ATOM 1351 C CA . ILE A 1 186 ? 2.295 -1.507 -7.518 1.00 81.44 186 ILE A CA 1
ATOM 1352 C C . ILE A 1 186 ? 1.746 -2.774 -8.146 1.00 81.44 186 ILE A C 1
ATOM 1354 O O . ILE A 1 186 ? 0.690 -3.270 -7.749 1.00 81.44 186 ILE A O 1
ATOM 1358 N N . GLN A 1 187 ? 2.507 -3.312 -9.089 1.00 80.31 187 GLN A N 1
ATOM 1359 C CA . GLN A 1 187 ? 2.263 -4.613 -9.683 1.00 80.31 187 GLN A CA 1
ATOM 1360 C C . GLN A 1 187 ? 3.531 -5.455 -9.572 1.00 80.31 187 GLN A C 1
ATOM 1362 O O . GLN A 1 187 ? 4.633 -4.976 -9.841 1.00 80.31 187 GLN A O 1
ATOM 1367 N N . VAL A 1 188 ? 3.380 -6.712 -9.167 1.00 76.31 188 VAL A N 1
ATOM 1368 C CA . VAL A 1 188 ? 4.494 -7.662 -9.116 1.00 76.31 188 VAL A CA 1
ATOM 1369 C C . VAL A 1 188 ? 4.450 -8.495 -10.393 1.00 76.31 188 VAL A C 1
ATOM 1371 O O . VAL A 1 188 ? 3.464 -9.184 -10.639 1.00 76.31 188 VAL A O 1
ATOM 1374 N N . ASP A 1 189 ? 5.506 -8.426 -11.202 1.00 74.56 189 ASP A N 1
ATOM 1375 C CA . ASP A 1 189 ? 5.679 -9.264 -12.394 1.00 74.56 189 ASP A CA 1
ATOM 1376 C C . ASP A 1 189 ? 6.931 -10.132 -12.221 1.00 74.56 189 ASP A C 1
ATOM 1378 O O . ASP A 1 189 ? 8.068 -9.656 -12.299 1.00 74.56 189 ASP A O 1
ATOM 1382 N N . GLY A 1 190 ? 6.722 -11.405 -11.879 1.00 75.81 190 GLY A N 1
ATOM 1383 C CA . GLY A 1 190 ? 7.795 -12.295 -11.440 1.00 75.81 190 GLY A CA 1
ATOM 1384 C C . GLY A 1 190 ? 8.494 -11.763 -10.184 1.00 75.81 190 GLY A C 1
ATOM 1385 O O . GLY A 1 190 ? 7.870 -11.605 -9.136 1.00 75.81 190 GLY A O 1
ATOM 1386 N N . ASP A 1 191 ? 9.795 -11.487 -10.291 1.00 74.50 191 ASP A N 1
ATOM 1387 C CA . ASP A 1 191 ? 10.604 -10.903 -9.210 1.00 74.50 191 ASP A CA 1
ATOM 1388 C C . ASP A 1 191 ? 10.675 -9.369 -9.253 1.00 74.50 191 ASP A C 1
ATOM 1390 O O . ASP A 1 191 ? 11.262 -8.751 -8.356 1.00 74.50 191 ASP A O 1
ATOM 1394 N N . LEU A 1 192 ? 10.093 -8.752 -10.284 1.00 81.44 19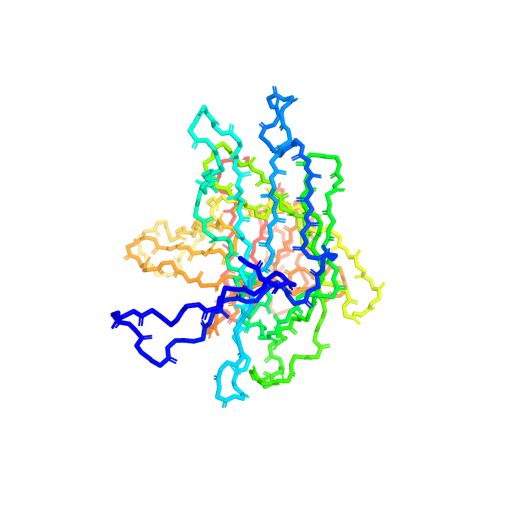2 LEU A N 1
ATOM 1395 C CA . LEU A 1 192 ? 10.173 -7.320 -10.530 1.00 81.44 192 LEU A CA 1
ATOM 1396 C C . LEU A 1 192 ? 8.970 -6.601 -9.931 1.00 81.44 192 LEU A C 1
ATOM 1398 O O . LEU A 1 192 ? 7.818 -7.018 -10.067 1.00 81.44 192 LEU A O 1
ATOM 1402 N N . LEU A 1 193 ? 9.256 -5.478 -9.281 1.00 86.38 193 LEU A N 1
ATOM 1403 C CA . LEU A 1 193 ? 8.247 -4.613 -8.699 1.00 86.38 193 LEU A CA 1
ATOM 1404 C C . LEU A 1 193 ? 8.021 -3.419 -9.626 1.00 86.38 193 LEU A C 1
ATOM 1406 O O . LEU A 1 193 ? 8.817 -2.481 -9.641 1.00 86.38 193 LEU A O 1
ATOM 1410 N N . ASN A 1 194 ? 6.943 -3.469 -10.402 1.00 87.75 194 ASN A N 1
ATOM 1411 C CA . ASN A 1 194 ? 6.527 -2.381 -11.272 1.00 87.75 194 ASN A CA 1
ATOM 1412 C C . ASN A 1 194 ? 5.780 -1.327 -10.456 1.00 87.75 194 ASN A C 1
ATOM 1414 O O . ASN A 1 194 ? 4.822 -1.622 -9.742 1.00 87.75 194 ASN A O 1
ATOM 1418 N N . MET A 1 195 ? 6.226 -0.088 -10.586 1.00 89.81 195 MET A N 1
ATOM 1419 C CA . MET A 1 195 ? 5.730 1.083 -9.882 1.00 89.81 195 MET A CA 1
ATOM 1420 C C . MET A 1 195 ? 5.103 2.023 -10.909 1.00 89.81 195 MET A C 1
ATOM 1422 O O . MET A 1 195 ? 5.710 2.321 -11.940 1.00 89.81 195 MET A O 1
ATOM 1426 N N . SER A 1 196 ? 3.893 2.508 -10.649 1.00 86.12 196 SER A N 1
ATOM 1427 C CA . SER A 1 196 ? 3.191 3.412 -11.567 1.00 8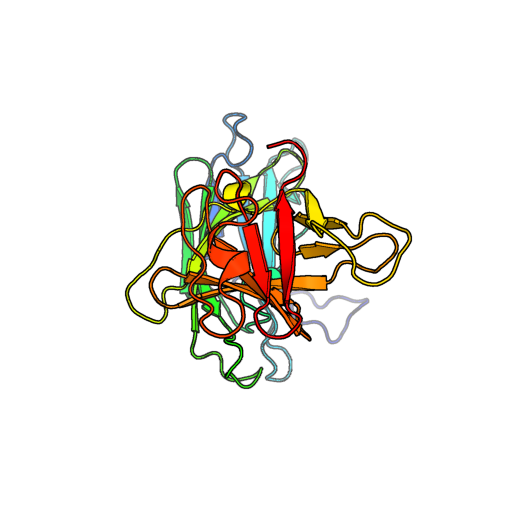6.12 196 SER A CA 1
ATOM 1428 C C . SER A 1 196 ? 2.331 4.432 -10.835 1.00 86.12 196 SER A C 1
ATOM 1430 O O . SER A 1 196 ? 1.853 4.189 -9.726 1.00 86.12 196 SER A O 1
ATOM 1432 N N . THR A 1 197 ? 2.128 5.584 -11.466 1.00 85.62 197 THR A N 1
ATOM 1433 C CA . THR A 1 197 ? 1.019 6.488 -11.156 1.00 85.62 197 THR A CA 1
ATOM 1434 C C . THR A 1 197 ? -0.144 6.211 -12.103 1.00 85.62 197 THR A C 1
ATOM 1436 O O . THR A 1 197 ? 0.028 5.539 -13.118 1.00 85.62 197 THR A O 1
ATOM 1439 N N . TYR A 1 198 ? -1.334 6.721 -11.774 1.00 70.62 198 TYR A N 1
ATOM 1440 C CA . TYR A 1 198 ? -2.566 6.532 -12.562 1.00 70.62 198 TYR A CA 1
ATOM 1441 C C . TYR A 1 198 ? -2.402 6.765 -14.080 1.00 70.62 198 TYR A C 1
ATOM 1443 O O . TYR A 1 198 ? -3.094 6.150 -14.885 1.00 70.62 198 TYR A O 1
ATOM 1451 N N . ASP A 1 199 ? -1.491 7.653 -14.466 1.00 71.75 199 ASP A N 1
ATOM 1452 C CA . ASP A 1 199 ? -1.278 8.140 -15.824 1.00 71.75 199 ASP A CA 1
ATOM 1453 C C . ASP A 1 199 ? 0.067 7.738 -16.450 1.00 71.75 199 ASP A C 1
ATOM 1455 O O . ASP A 1 199 ? 0.231 7.885 -17.663 1.00 71.75 199 ASP A O 1
ATOM 1459 N N . ALA A 1 200 ? 1.030 7.244 -15.667 1.00 79.81 200 ALA A N 1
ATOM 1460 C CA . ALA A 1 200 ? 2.376 6.988 -16.165 1.00 79.81 200 ALA A CA 1
ATOM 1461 C C . ALA A 1 200 ? 3.111 5.893 -15.373 1.00 79.81 200 ALA A C 1
ATOM 1463 O O . ALA A 1 200 ? 3.057 5.865 -14.139 1.00 79.81 200 ALA A O 1
ATOM 1464 N N . PRO A 1 201 ? 3.865 5.006 -16.049 1.00 86.25 201 PRO A N 1
ATOM 1465 C CA . PRO A 1 201 ? 4.797 4.131 -15.355 1.00 86.25 201 PRO A CA 1
ATOM 1466 C C . PRO A 1 201 ? 5.866 4.985 -14.669 1.00 86.25 201 PRO A C 1
ATOM 1468 O O . PRO A 1 201 ? 6.459 5.865 -15.290 1.00 86.25 201 PRO A O 1
ATOM 1471 N N . LEU A 1 202 ? 6.117 4.713 -13.389 1.00 90.31 202 LEU A N 1
ATOM 1472 C CA . LEU A 1 202 ? 7.199 5.344 -12.643 1.00 90.31 202 LEU A CA 1
ATOM 1473 C C . LEU A 1 202 ? 8.513 4.594 -12.877 1.00 90.31 202 LEU A C 1
ATOM 1475 O O . LEU A 1 202 ? 9.549 5.223 -13.052 1.00 90.31 202 LEU A O 1
ATOM 1479 N N . GLY A 1 203 ? 8.470 3.261 -12.908 1.00 92.75 203 GLY A N 1
ATOM 1480 C CA . GLY A 1 203 ? 9.627 2.418 -13.192 1.00 92.75 203 GLY A CA 1
ATOM 1481 C C . GLY A 1 203 ? 9.567 1.071 -12.483 1.00 92.75 203 GLY A C 1
ATOM 1482 O O . GLY A 1 203 ? 8.556 0.706 -11.891 1.00 92.75 203 GLY A O 1
ATOM 1483 N N . ILE A 1 204 ? 10.668 0.331 -12.537 1.00 93.12 204 ILE A N 1
ATOM 1484 C CA . ILE A 1 204 ? 10.860 -0.919 -11.800 1.00 93.12 204 ILE A CA 1
ATOM 1485 C C . ILE A 1 204 ? 11.763 -0.634 -10.600 1.00 93.12 204 ILE A C 1
ATOM 1487 O O . ILE A 1 204 ? 12.795 0.026 -10.750 1.00 93.12 204 ILE A O 1
ATOM 1491 N N . PHE A 1 205 ? 11.393 -1.136 -9.423 1.00 93.25 205 PHE A N 1
ATOM 1492 C CA . PHE A 1 205 ? 12.250 -1.091 -8.240 1.00 93.25 205 PHE A CA 1
ATOM 1493 C C . PHE A 1 205 ? 13.307 -2.198 -8.285 1.00 93.25 205 PHE A C 1
ATOM 1495 O O . PHE A 1 205 ? 13.001 -3.380 -8.456 1.00 93.25 205 PHE A O 1
ATOM 1502 N N . TYR A 1 206 ? 14.556 -1.794 -8.077 1.00 92.75 206 TYR A N 1
ATOM 1503 C CA . TYR A 1 206 ? 15.730 -2.647 -7.995 1.00 92.75 206 TYR A CA 1
ATOM 1504 C C . TYR A 1 206 ? 16.395 -2.442 -6.633 1.00 92.75 206 TYR A C 1
ATOM 1506 O O . TYR A 1 206 ? 16.949 -1.364 -6.392 1.00 92.75 206 TYR A O 1
ATOM 1514 N N . PRO A 1 207 ? 16.413 -3.457 -5.753 1.00 91.75 207 PRO A N 1
ATOM 1515 C CA . PRO A 1 207 ? 17.129 -3.336 -4.496 1.00 91.75 207 PRO A CA 1
ATOM 1516 C C . PRO A 1 207 ? 18.639 -3.228 -4.741 1.00 91.75 207 PRO A C 1
ATOM 1518 O O . PRO A 1 207 ? 19.158 -3.631 -5.797 1.00 91.75 207 PRO A O 1
ATOM 1521 N N . ALA A 1 208 ? 19.363 -2.711 -3.751 1.00 93.00 208 ALA A N 1
ATOM 1522 C CA . ALA A 1 208 ? 20.819 -2.659 -3.770 1.00 93.00 208 ALA A CA 1
ATOM 1523 C C . ALA A 1 208 ? 21.432 -4.009 -4.193 1.00 93.00 208 ALA A C 1
ATOM 1525 O O . ALA A 1 208 ? 20.977 -5.088 -3.812 1.00 93.00 208 ALA A O 1
ATOM 1526 N N . LYS A 1 209 ? 22.499 -3.934 -4.987 1.00 93.94 209 LYS A N 1
ATOM 1527 C CA . LYS A 1 209 ? 23.272 -5.039 -5.580 1.00 93.94 209 LYS A CA 1
ATOM 1528 C C . LYS A 1 209 ? 22.553 -5.834 -6.675 1.00 93.94 209 LYS A C 1
ATOM 1530 O O . LYS A 1 209 ? 23.107 -6.813 -7.166 1.00 93.94 209 LYS A O 1
ATOM 1535 N N . THR A 1 210 ? 21.375 -5.394 -7.113 1.00 92.75 210 THR A N 1
ATOM 1536 C CA . THR A 1 210 ? 20.658 -5.995 -8.251 1.00 92.75 210 THR A CA 1
ATOM 1537 C C . THR A 1 210 ? 21.029 -5.291 -9.556 1.00 92.75 210 THR A C 1
ATOM 1539 O O . THR A 1 210 ? 21.030 -4.063 -9.621 1.00 92.75 210 THR A O 1
ATOM 1542 N N . SER A 1 211 ? 21.360 -6.028 -10.615 1.00 92.25 211 SER A N 1
ATOM 1543 C CA . SER A 1 211 ? 21.617 -5.406 -11.922 1.00 92.25 211 SER A CA 1
ATOM 1544 C C . SER A 1 211 ? 20.303 -5.019 -12.596 1.00 92.25 211 SER A C 1
ATOM 1546 O O . SER A 1 211 ? 19.355 -5.799 -12.579 1.00 92.25 211 SER A O 1
ATOM 1548 N N . VAL A 1 212 ? 20.271 -3.851 -13.237 1.00 92.19 212 VAL A N 1
ATOM 1549 C CA . VAL A 1 212 ? 19.209 -3.509 -14.194 1.00 92.19 212 VAL A CA 1
ATOM 1550 C C . VAL A 1 212 ? 19.509 -4.227 -15.513 1.00 92.19 212 VAL A C 1
ATOM 1552 O O . VAL A 1 212 ? 20.649 -4.176 -15.979 1.00 92.19 212 VAL A O 1
ATOM 1555 N N . ASP A 1 213 ? 18.519 -4.907 -16.095 1.00 89.50 213 ASP A N 1
ATOM 1556 C CA . ASP A 1 213 ? 18.629 -5.549 -17.414 1.00 89.50 213 ASP A CA 1
ATOM 1557 C C . ASP A 1 213 ? 18.034 -4.636 -18.496 1.00 89.50 213 ASP A C 1
ATOM 1559 O O . ASP A 1 213 ? 16.900 -4.815 -18.934 1.00 89.50 213 ASP A O 1
ATOM 1563 N N . ASP A 1 214 ? 18.799 -3.618 -18.904 1.00 91.25 214 ASP A N 1
ATOM 1564 C CA . ASP A 1 214 ? 18.479 -2.795 -20.072 1.00 91.25 214 ASP A CA 1
ATOM 1565 C C . ASP A 1 214 ? 19.595 -2.909 -21.115 1.00 91.25 214 ASP A C 1
ATOM 1567 O O . ASP A 1 214 ? 20.665 -2.306 -21.008 1.00 91.25 214 ASP A O 1
ATOM 1571 N N . LYS A 1 215 ? 19.332 -3.698 -22.160 1.00 90.62 215 LYS A N 1
ATOM 1572 C CA . LYS A 1 215 ? 20.279 -3.926 -23.262 1.00 90.62 215 LYS A CA 1
ATOM 1573 C C . LYS A 1 215 ? 20.536 -2.677 -24.099 1.00 90.62 215 LYS A C 1
ATOM 1575 O O . LYS A 1 215 ? 21.563 -2.606 -24.770 1.00 90.62 215 LYS A O 1
ATOM 1580 N N . SER A 1 216 ? 19.600 -1.732 -24.099 1.00 89.50 216 SER A N 1
ATOM 1581 C CA . SER A 1 216 ? 19.712 -0.486 -24.853 1.00 89.50 216 SER A CA 1
ATOM 1582 C C . SER A 1 216 ? 20.526 0.559 -24.090 1.00 89.50 216 SER A C 1
ATOM 1584 O O . SER A 1 216 ? 21.117 1.423 -24.734 1.00 89.50 216 SER A O 1
ATOM 1586 N N . TYR A 1 217 ? 20.574 0.466 -22.756 1.00 88.00 217 TYR A N 1
ATOM 1587 C CA . TYR A 1 217 ? 21.277 1.379 -21.843 1.00 88.00 217 TYR A CA 1
ATOM 1588 C C . TYR A 1 217 ? 22.148 0.615 -20.819 1.00 88.00 217 TYR A C 1
ATOM 1590 O O . TYR A 1 217 ? 21.904 0.659 -19.610 1.00 88.00 217 TYR A O 1
ATOM 1598 N N . PRO A 1 218 ? 23.188 -0.116 -21.266 1.00 89.69 218 PRO A N 1
ATOM 1599 C CA . PRO A 1 218 ? 23.963 -1.015 -20.406 1.00 89.69 218 PRO A CA 1
ATOM 1600 C C . PRO A 1 218 ? 24.710 -0.311 -19.260 1.00 89.69 218 PRO A C 1
ATOM 1602 O O . PRO A 1 218 ? 25.090 -0.954 -18.281 1.00 89.69 218 PRO A O 1
ATOM 1605 N N . GLU A 1 219 ? 24.938 0.999 -19.341 1.00 89.25 219 GLU A N 1
ATOM 1606 C CA . GLU A 1 219 ? 25.560 1.786 -18.278 1.00 89.25 219 GLU A CA 1
ATOM 1607 C C . GLU A 1 219 ? 24.700 1.859 -17.010 1.00 89.25 219 GLU A C 1
ATOM 1609 O O . GLU A 1 219 ? 25.243 1.940 -15.903 1.00 89.25 219 GLU A O 1
ATOM 1614 N N . VAL A 1 220 ? 23.370 1.772 -1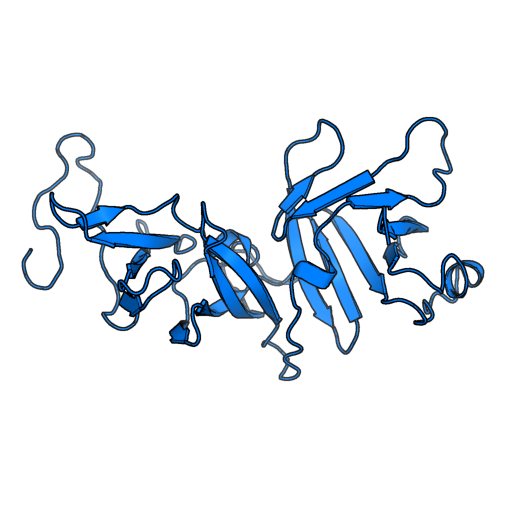7.142 1.00 89.88 220 VAL A N 1
ATOM 1615 C CA . VAL A 1 220 ? 22.462 1.852 -15.991 1.00 89.88 220 VAL A CA 1
ATOM 1616 C C . VAL A 1 220 ? 22.581 0.621 -15.094 1.00 89.88 220 VAL A C 1
ATOM 1618 O O . VAL A 1 220 ? 22.384 0.715 -13.885 1.00 89.88 220 VAL A O 1
ATOM 1621 N N . ALA A 1 221 ? 23.017 -0.514 -15.655 1.00 88.69 221 ALA A N 1
ATOM 1622 C CA . ALA A 1 221 ? 23.185 -1.777 -14.943 1.00 88.69 221 ALA A CA 1
ATOM 1623 C C . ALA A 1 221 ? 24.081 -1.655 -13.698 1.00 88.69 221 ALA A C 1
ATOM 1625 O O . ALA A 1 221 ? 23.868 -2.354 -12.706 1.00 88.69 221 ALA A O 1
ATOM 1626 N N . LYS A 1 222 ? 25.078 -0.759 -13.740 1.00 89.12 222 LYS A N 1
ATOM 1627 C CA . LYS A 1 222 ? 26.068 -0.567 -12.665 1.00 89.12 222 LYS A CA 1
ATOM 1628 C C . LYS A 1 222 ? 25.952 0.779 -11.949 1.00 89.12 222 LYS A C 1
ATOM 1630 O O . LYS A 1 222 ? 26.588 0.960 -10.909 1.00 89.12 222 LYS A O 1
ATOM 1635 N N . LYS A 1 223 ? 25.170 1.722 -12.481 1.00 91.19 223 LYS A N 1
ATOM 1636 C CA . LYS A 1 223 ? 24.995 3.051 -11.884 1.00 91.19 223 LYS A CA 1
ATOM 1637 C C . LYS A 1 223 ? 24.264 2.915 -10.544 1.00 91.19 223 LYS A C 1
ATOM 1639 O O . LYS A 1 223 ? 23.237 2.244 -10.468 1.00 91.19 223 LYS A O 1
ATOM 1644 N N . ASN A 1 224 ? 24.849 3.488 -9.488 1.00 92.38 224 ASN A N 1
ATOM 1645 C CA . ASN A 1 224 ? 24.347 3.420 -8.108 1.00 92.38 224 ASN A CA 1
ATOM 1646 C C . ASN A 1 224 ? 23.996 1.989 -7.653 1.00 92.38 224 ASN A C 1
ATOM 1648 O O . ASN A 1 224 ? 23.039 1.777 -6.918 1.00 92.38 224 ASN A O 1
ATOM 1652 N N . ILE A 1 225 ? 24.767 0.980 -8.084 1.00 94.31 225 ILE A N 1
ATOM 1653 C CA . ILE A 1 225 ? 24.448 -0.433 -7.811 1.00 94.31 225 ILE A CA 1
ATOM 1654 C C . ILE A 1 225 ? 24.374 -0.770 -6.318 1.00 94.31 225 ILE A C 1
ATOM 1656 O O . ILE A 1 225 ? 23.719 -1.735 -5.953 1.00 94.31 225 ILE A O 1
ATOM 1660 N N . ASN A 1 226 ? 25.020 0.004 -5.448 1.00 94.44 226 ASN A N 1
ATOM 1661 C CA . ASN A 1 226 ? 24.981 -0.214 -4.000 1.00 94.44 226 ASN A CA 1
ATOM 1662 C C . ASN A 1 226 ? 23.760 0.422 -3.316 1.00 94.44 226 ASN A C 1
ATOM 1664 O O . ASN A 1 226 ? 23.630 0.286 -2.104 1.00 94.44 226 ASN A O 1
ATOM 1668 N N . GLU A 1 227 ? 22.888 1.084 -4.073 1.00 93.75 227 GLU A N 1
ATOM 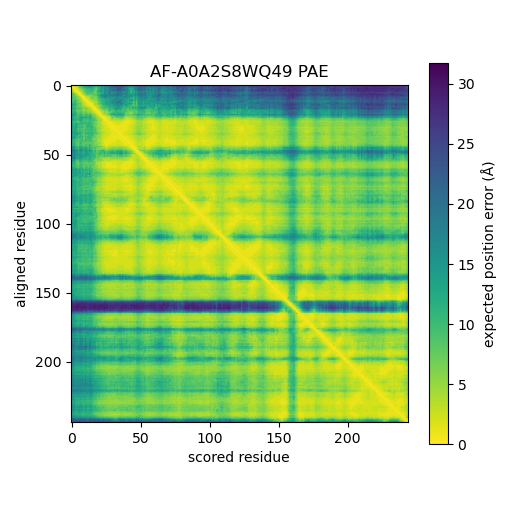1669 C CA . GLU A 1 227 ? 21.698 1.777 -3.585 1.00 93.75 227 GLU A CA 1
ATOM 1670 C C . GLU A 1 227 ? 20.430 1.109 -4.134 1.00 93.75 227 GLU A C 1
ATOM 1672 O O . GLU A 1 227 ? 20.436 0.481 -5.206 1.00 93.75 227 GLU A O 1
ATOM 1677 N N . ASP A 1 228 ? 19.329 1.264 -3.402 1.00 93.94 228 ASP A N 1
ATOM 1678 C CA . ASP A 1 228 ? 18.006 0.967 -3.940 1.00 93.94 228 ASP A CA 1
ATOM 1679 C C . ASP A 1 228 ? 17.674 1.975 -5.043 1.00 93.94 228 ASP A C 1
ATOM 1681 O O . ASP A 1 228 ? 17.950 3.175 -4.927 1.00 93.94 228 ASP A O 1
ATOM 1685 N N . ARG A 1 229 ? 17.087 1.482 -6.131 1.00 94.50 229 ARG A N 1
ATOM 1686 C CA . ARG A 1 229 ? 16.855 2.251 -7.353 1.00 94.50 229 ARG A CA 1
ATOM 1687 C C . ARG A 1 229 ? 15.441 2.057 -7.868 1.00 94.50 229 ARG A C 1
ATOM 1689 O O . ARG A 1 229 ? 14.902 0.957 -7.797 1.00 94.50 229 ARG A O 1
ATOM 1696 N N . ILE A 1 230 ? 14.888 3.099 -8.477 1.00 95.00 230 ILE A N 1
ATOM 1697 C CA . ILE A 1 230 ? 13.717 2.998 -9.353 1.00 95.00 230 ILE A CA 1
ATOM 1698 C C . ILE A 1 230 ? 14.173 3.405 -10.745 1.00 95.00 230 ILE A C 1
ATOM 1700 O O . ILE A 1 230 ? 14.689 4.509 -10.924 1.00 95.00 230 ILE A O 1
ATOM 1704 N N . TYR A 1 231 ? 14.014 2.514 -11.720 1.00 95.00 231 TYR A N 1
ATOM 1705 C CA . TYR A 1 231 ? 14.436 2.769 -13.093 1.00 95.00 231 TYR A CA 1
ATOM 1706 C C . TYR A 1 231 ? 13.269 2.700 -14.069 1.00 95.00 231 TYR A C 1
ATOM 1708 O O . TYR A 1 231 ? 12.565 1.691 -14.144 1.00 95.00 231 TYR A O 1
ATOM 1716 N N . ASN A 1 232 ? 13.105 3.759 -14.855 1.00 93.44 232 ASN A N 1
ATOM 1717 C CA . ASN A 1 232 ? 12.143 3.823 -15.940 1.00 93.44 232 ASN A CA 1
ATOM 1718 C C . ASN A 1 232 ? 12.851 3.617 -17.284 1.00 93.44 232 ASN A C 1
ATOM 1720 O O . ASN A 1 232 ? 13.520 4.521 -17.776 1.00 93.44 232 ASN A O 1
ATOM 1724 N N . GLY A 1 233 ? 12.676 2.455 -17.917 1.00 89.81 233 GLY A N 1
ATOM 1725 C CA . GLY A 1 233 ? 13.282 2.179 -19.228 1.00 89.81 233 GLY A CA 1
ATOM 1726 C C . GLY A 1 233 ? 12.734 3.041 -20.377 1.00 89.81 233 GLY A C 1
ATOM 1727 O O . GLY A 1 233 ? 13.401 3.200 -21.398 1.00 89.81 233 GLY A O 1
ATOM 1728 N N . GLN A 1 234 ? 11.541 3.634 -20.230 1.00 88.50 234 GLN A N 1
ATOM 1729 C CA . GLN A 1 234 ? 10.933 4.484 -21.262 1.00 88.50 234 GLN A CA 1
ATOM 1730 C C . GLN A 1 234 ? 11.510 5.902 -21.239 1.00 88.50 234 GLN A C 1
ATOM 1732 O O . GLN A 1 234 ? 11.904 6.421 -22.283 1.00 88.50 234 GLN A O 1
ATOM 1737 N N . THR A 1 235 ? 11.581 6.522 -20.057 1.00 90.00 235 THR A N 1
ATOM 1738 C CA . THR A 1 235 ? 12.124 7.884 -19.884 1.00 90.00 235 THR A CA 1
ATOM 1739 C C . THR A 1 235 ? 13.629 7.896 -19.626 1.00 90.00 235 THR A C 1
ATOM 1741 O O . THR A 1 235 ? 14.270 8.937 -19.752 1.00 90.00 235 THR A O 1
ATOM 1744 N N . ARG A 1 236 ? 14.209 6.728 -19.316 1.00 90.50 236 ARG A N 1
ATOM 1745 C CA . ARG A 1 236 ? 15.602 6.521 -18.882 1.00 90.50 236 ARG A CA 1
ATOM 1746 C C . ARG A 1 236 ? 15.944 7.237 -17.577 1.00 90.50 236 ARG A C 1
ATOM 1748 O O . ARG A 1 236 ? 17.114 7.493 -17.293 1.00 90.50 236 ARG A O 1
ATOM 1755 N N . GLU A 1 237 ? 14.934 7.543 -16.775 1.00 91.69 237 GLU A N 1
ATOM 1756 C CA . GLU A 1 237 ? 15.105 8.158 -15.466 1.00 91.69 237 GLU A CA 1
ATOM 1757 C C . GLU A 1 237 ? 15.502 7.105 -14.428 1.00 91.69 237 GLU A C 1
ATOM 1759 O O . GLU A 1 237 ? 14.929 6.015 -14.363 1.00 91.69 237 GLU A O 1
ATOM 1764 N N . LEU A 1 238 ? 16.502 7.445 -13.614 1.00 93.25 238 LEU A N 1
ATOM 1765 C CA . LEU A 1 238 ? 16.983 6.630 -12.504 1.00 93.25 238 LEU A CA 1
ATOM 1766 C C . LEU A 1 238 ? 16.859 7.437 -11.216 1.00 93.25 238 LEU A C 1
ATOM 1768 O O . LEU A 1 238 ? 17.544 8.451 -11.050 1.00 93.25 238 LEU A O 1
ATOM 1772 N N . TYR A 1 239 ? 16.017 6.965 -10.306 1.00 94.31 239 TYR A N 1
ATOM 1773 C CA . TYR A 1 239 ? 15.882 7.517 -8.967 1.00 94.31 239 TYR A CA 1
ATOM 1774 C C . TYR A 1 239 ? 16.650 6.665 -7.965 1.00 94.31 239 TYR A C 1
ATOM 1776 O O . TYR A 1 239 ? 16.617 5.436 -8.040 1.00 94.31 239 TYR A O 1
ATOM 1784 N N . VAL A 1 240 ? 17.291 7.323 -7.004 1.00 94.62 240 VAL A N 1
ATOM 1785 C CA . VAL A 1 240 ? 17.934 6.702 -5.841 1.00 94.62 240 VAL A CA 1
ATOM 1786 C C . VAL A 1 240 ? 17.316 7.234 -4.561 1.00 94.62 240 VAL A C 1
ATOM 1788 O O . VAL A 1 240 ? 16.884 8.390 -4.495 1.00 94.62 240 VAL A O 1
ATOM 1791 N N . ARG A 1 241 ? 17.255 6.391 -3.534 1.00 92.12 241 ARG A N 1
ATOM 1792 C CA . ARG A 1 241 ? 16.689 6.778 -2.243 1.00 92.12 241 ARG A CA 1
ATOM 1793 C C . ARG A 1 241 ? 17.587 7.809 -1.555 1.00 92.12 241 ARG A C 1
ATOM 1795 O O . ARG A 1 241 ? 18.797 7.636 -1.458 1.00 92.12 241 ARG A O 1
ATOM 1802 N N . SER A 1 242 ? 17.006 8.902 -1.075 1.00 86.81 242 SER A N 1
ATOM 1803 C CA . SER A 1 242 ? 17.734 9.910 -0.308 1.00 86.81 242 SER A CA 1
ATOM 1804 C C . SER A 1 242 ? 17.941 9.431 1.128 1.00 86.81 242 SER A C 1
ATOM 1806 O O . SER A 1 242 ? 16.987 9.014 1.780 1.00 86.81 242 SER A O 1
ATOM 1808 N N . GLY A 1 243 ? 19.175 9.516 1.630 1.00 75.12 243 GLY A N 1
ATOM 1809 C CA . GLY A 1 243 ? 19.490 9.191 3.025 1.00 75.12 243 GLY A CA 1
ATOM 1810 C C . GLY A 1 243 ? 19.643 7.699 3.338 1.00 75.12 243 GLY A C 1
ATOM 1811 O O . GLY A 1 243 ? 19.570 7.338 4.511 1.00 75.12 243 GLY A O 1
ATOM 1812 N N . SER A 1 244 ? 19.844 6.855 2.318 1.00 56.84 244 SER A N 1
ATOM 1813 C CA . SER A 1 244 ? 20.305 5.465 2.475 1.00 56.84 244 SER A CA 1
ATOM 1814 C C . SER A 1 244 ? 21.778 5.371 2.859 1.00 56.84 244 SER A C 1
ATOM 1816 O O . SER A 1 244 ? 22.561 6.178 2.303 1.00 56.84 244 SER A O 1
#

Foldseek 3Di:
DPPQADPDADPVCNPDGTWHQPDCQQWEWDQQVVPPAIKIKHKTWDCPPNNFFFIWIWIWDQDPVGIDTAADIHGPCLAQVRAGDDWPHWYDDDSWIKTKHFHADPPHDNPDGQWIKIWIWGDPVHDIATQWMFTPNPPPTDIDGCVVPAAKWFWPDDPDDDDRFIWGDRPQWIDTPPDDIFGWYWDDDPPWIWIDTPVGTQAIKDAAQAADPDPPCNVNRPVPNRFIWGADPVVRTIITGPPD

Radius of gyration: 20.6 Å; Cα contacts (8 Å, |Δi|>4): 522; chains: 1; bounding box: 61×40×53 Å

Secondary structure (DSSP, 8-state):
-BTTB--S--SS-TTPPPPB-S-GGGEEEE-SSSSSSPEEEEEEB--GGG-PPBPEEEEEEEETTEEEEEEEEEEGGGTTTT--B--SEEEEETTEEEEEEEE--TTS-TT---EEEEEEEEE-SSSEEEEEEEE-TTS--PPEEGGGT-EEEEES--SS-S---EEEEETTEEEETTEEEEEEEEEEETTEEEEEETTEEEEEEE-TTPPP--SS-GGGGTTTTTS-EEEETTTTEEEEETT-

Nearest PDB structures (foldseek):
  7zn7-assembly1_A  TM=3.515E-01  e=9.831E-03  Homo sapiens
  9djx-assembly1_B  TM=3.565E-01  e=2.229E-02  Homo sapiens
  8ptx-assembly1_A  TM=3.628E-01  e=2.735E-01  Homo sapiens
  4fvv-assembly2_B  TM=1.594E-01  e=4.801E+00  Clostridium botulinum

Sequence (244 aa):
MKNGELSKKHSEHPGANSPRIPNRDFVVAGDLTGDGVDELAAVFYCDKGGVSWPAQIQLFESTVDGIAALGQPFGIGTISGGARGMPSGFKYANGRLSLSGPQVLLSDNAISPSGKFAASLAWNGKELVTSSFADTTHGSSKLLETSSINGTWCLVESSTGAGKNCLEISFPTVSSGDHDPRTFSIQVDGDLLNMSTYDAPLGIFYPAKTSVDDKSYPEVAKKNINEDRIYNGQTRELYVRSGS

pLDDT: mean 85.01, std 13.17, range [36.03, 97.81]

Solvent-accessible surface area (backbone atoms only — not comparable to full-atom values): 13739 Å² total; per-residue (Å²): 111,64,98,72,34,57,87,68,74,44,86,94,41,78,86,52,76,61,72,46,65,88,47,72,68,41,47,42,67,42,37,41,84,73,80,83,53,63,27,41,40,35,46,43,58,52,46,77,92,82,46,58,34,46,20,31,38,40,38,30,38,81,50,98,94,41,83,41,78,43,59,65,69,39,55,48,22,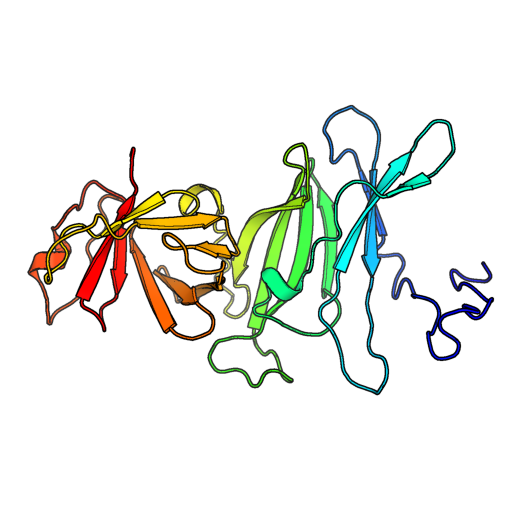53,76,18,61,53,22,50,42,70,64,78,42,54,44,64,56,95,52,26,40,39,40,28,28,55,14,35,43,95,89,37,56,86,89,52,53,77,31,27,35,37,37,33,32,31,56,77,88,66,39,70,42,59,48,27,42,22,48,47,62,80,77,68,58,59,77,40,54,40,76,82,65,42,45,45,32,28,45,76,74,67,97,66,83,90,74,81,63,37,35,41,29,54,70,44,31,35,31,45,83,93,47,77,72,38,56,30,46,77,47,69,59,88,94,40,40,40,35,27,41,92,88,45,82,60,21,37,54,37,57,51,74,46,70,54,91,41,90,91,50,64,69,57,27,62,56,66,28,84,39,44,32,35,40,18,86,87,83,67,48,46,27,33,56,64,92,118